Protein AF-A0A383BA67-F1 (afdb_monomer_lite)

Structure (mmCIF, N/CA/C/O backbone):
data_AF-A0A383BA67-F1
#
_entry.id   AF-A0A383BA67-F1
#
loop_
_atom_site.group_PDB
_atom_site.id
_atom_site.type_symbol
_atom_site.label_atom_id
_atom_site.label_alt_id
_atom_site.label_comp_id
_atom_site.label_asym_id
_atom_site.label_entity_id
_atom_site.label_seq_id
_atom_site.pdbx_PDB_ins_code
_atom_site.Cartn_x
_atom_site.Cartn_y
_atom_site.Cartn_z
_atom_site.occupancy
_atom_site.B_iso_or_equiv
_atom_site.auth_seq_id
_atom_site.auth_comp_id
_atom_site.auth_asym_id
_atom_site.auth_atom_id
_atom_site.pdbx_PDB_model_num
ATOM 1 N N . PHE A 1 1 ? -6.876 11.002 -23.485 1.00 56.00 1 PHE A N 1
ATOM 2 C CA . PHE A 1 1 ? -7.200 9.593 -23.228 1.00 56.00 1 PHE A CA 1
ATOM 3 C C . PHE A 1 1 ? -8.691 9.528 -22.912 1.00 56.00 1 PHE A C 1
ATOM 5 O O . PHE A 1 1 ? -9.154 10.398 -22.186 1.00 56.00 1 PHE A O 1
ATOM 12 N N . HIS A 1 2 ? -9.434 8.608 -23.526 1.00 61.81 2 HIS A N 1
ATOM 13 C CA . HIS A 1 2 ? -10.788 8.218 -23.142 1.00 61.81 2 HIS A CA 1
ATOM 14 C C . HIS A 1 2 ? -10.692 6.997 -22.215 1.00 61.81 2 HIS A C 1
ATOM 16 O O . HIS A 1 2 ? -10.386 5.884 -22.640 1.00 61.81 2 HIS A O 1
ATOM 22 N N . PHE A 1 3 ? -10.927 7.210 -20.923 1.00 63.72 3 PHE A N 1
ATOM 23 C CA . PHE A 1 3 ? -11.038 6.124 -19.948 1.00 63.72 3 PHE A CA 1
ATOM 24 C C . PHE A 1 3 ? -12.447 5.511 -20.025 1.00 63.72 3 PHE A C 1
ATOM 26 O O . PHE A 1 3 ? -13.398 6.274 -20.208 1.00 63.72 3 PHE A O 1
ATOM 33 N N . PRO A 1 4 ? -12.623 4.175 -19.896 1.00 53.16 4 PRO A N 1
ATOM 34 C CA . PRO A 1 4 ? -11.679 3.163 -19.392 1.00 53.16 4 PRO A CA 1
ATOM 35 C C . PRO A 1 4 ? -10.844 2.388 -20.438 1.00 53.16 4 PRO A C 1
ATOM 37 O O . PRO A 1 4 ? -9.916 1.689 -20.035 1.00 53.16 4 PRO A O 1
ATOM 40 N N . GLU A 1 5 ? -11.104 2.513 -21.746 1.00 59.47 5 GLU A N 1
ATOM 41 C CA . GLU A 1 5 ? -10.350 1.799 -22.807 1.00 59.47 5 GLU A CA 1
ATOM 42 C C . GLU A 1 5 ? -8.838 2.079 -22.762 1.00 59.47 5 GLU A C 1
ATOM 44 O O . GLU A 1 5 ? -8.010 1.241 -23.125 1.00 59.47 5 GLU A O 1
ATOM 49 N N . ASP A 1 6 ? -8.461 3.245 -22.242 1.00 79.19 6 ASP A N 1
ATOM 50 C CA . ASP A 1 6 ? -7.072 3.662 -22.153 1.00 79.19 6 ASP A CA 1
ATOM 51 C C . ASP A 1 6 ? -6.293 3.105 -20.949 1.00 79.19 6 ASP A C 1
ATOM 53 O O . ASP A 1 6 ? -5.070 3.222 -20.963 1.00 79.19 6 ASP A O 1
ATOM 57 N N . PHE A 1 7 ? -6.901 2.454 -19.944 1.00 86.88 7 PHE A N 1
ATOM 58 C CA . PHE A 1 7 ? -6.129 1.947 -18.788 1.00 86.88 7 PHE A CA 1
ATOM 59 C C . PHE A 1 7 ? -5.077 0.912 -19.193 1.00 86.88 7 PHE A C 1
ATOM 61 O O . PHE A 1 7 ? -3.923 1.026 -18.785 1.00 86.88 7 PHE A O 1
ATOM 68 N N . PHE A 1 8 ? -5.429 -0.034 -20.070 1.00 88.56 8 PHE A N 1
ATOM 69 C CA . PHE A 1 8 ? -4.474 -1.012 -20.597 1.00 88.56 8 PHE A CA 1
ATOM 70 C C . PHE A 1 8 ? -3.331 -0.326 -21.361 1.00 88.56 8 PHE A C 1
ATOM 72 O O . PHE A 1 8 ? -2.154 -0.601 -21.136 1.00 88.56 8 PHE A O 1
ATOM 79 N N . LYS A 1 9 ? -3.665 0.640 -22.222 1.00 91.12 9 LYS A N 1
ATOM 80 C CA . LYS A 1 9 ? -2.682 1.393 -23.011 1.00 91.12 9 LYS A CA 1
ATOM 81 C C . LYS A 1 9 ? -1.765 2.246 -22.135 1.00 91.12 9 LYS A C 1
ATOM 83 O O . LYS A 1 9 ? -0.568 2.348 -22.407 1.00 91.12 9 LYS A O 1
ATOM 88 N N . VAL A 1 10 ? -2.318 2.871 -21.099 1.00 94.00 10 VAL A N 1
ATOM 89 C CA . VAL A 1 10 ? -1.570 3.662 -20.120 1.00 94.00 10 VAL A CA 1
ATOM 90 C C . VAL A 1 10 ? -0.667 2.749 -19.299 1.00 94.00 10 VAL A C 1
ATOM 92 O O . VAL A 1 10 ? 0.504 3.081 -19.152 1.00 94.00 10 VAL A O 1
ATOM 95 N N . LYS A 1 11 ? -1.148 1.582 -18.852 1.00 95.62 11 LYS A N 1
ATOM 96 C CA . LYS A 1 11 ? -0.343 0.556 -18.173 1.00 95.62 11 LYS A CA 1
ATOM 97 C C . LYS A 1 11 ? 0.877 0.170 -19.004 1.00 95.62 11 LYS A C 1
ATOM 99 O O . LYS A 1 11 ? 2.001 0.292 -18.522 1.00 95.62 11 LYS A O 1
ATOM 104 N N . THR A 1 12 ? 0.673 -0.217 -20.265 1.00 95.12 12 THR A N 1
ATOM 105 C CA . THR A 1 12 ? 1.769 -0.586 -21.174 1.00 95.12 12 THR A CA 1
ATOM 106 C C . THR A 1 12 ? 2.768 0.558 -21.342 1.00 95.12 12 THR A C 1
ATOM 108 O O . THR A 1 12 ? 3.961 0.363 -21.127 1.00 95.12 12 THR A O 1
ATOM 111 N N . LYS A 1 13 ? 2.300 1.777 -21.640 1.00 96.44 13 LYS A N 1
ATOM 112 C CA . LYS A 1 13 ? 3.191 2.938 -21.808 1.00 96.44 13 LYS A CA 1
ATOM 113 C C . LYS A 1 13 ? 3.924 3.334 -20.531 1.00 96.44 13 LYS A C 1
ATOM 115 O O . LYS A 1 13 ? 5.068 3.775 -20.594 1.00 96.44 13 LYS A O 1
ATOM 120 N N . TYR A 1 14 ? 3.274 3.214 -19.378 1.00 98.12 14 TYR A N 1
ATOM 121 C CA . TYR A 1 14 ? 3.891 3.522 -18.097 1.00 98.12 14 TYR A CA 1
ATOM 122 C C . TYR A 1 14 ? 5.038 2.553 -17.812 1.00 98.12 14 TYR A C 1
ATOM 124 O O . TYR A 1 14 ? 6.141 3.003 -17.511 1.00 98.12 14 TYR A O 1
ATOM 132 N N . LEU A 1 15 ? 4.812 1.249 -18.009 1.00 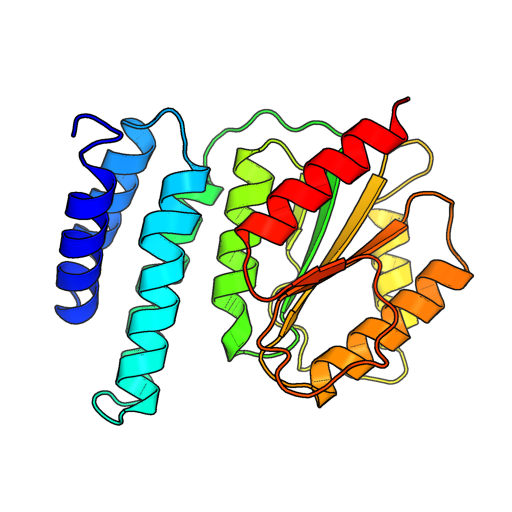97.44 15 LEU A N 1
ATOM 133 C CA . LEU A 1 15 ? 5.854 0.226 -17.906 1.00 97.44 15 LEU A CA 1
ATOM 134 C C . LEU A 1 15 ? 7.005 0.480 -18.887 1.00 97.44 15 LEU A C 1
ATOM 136 O O . LEU A 1 15 ? 8.166 0.424 -18.489 1.00 97.44 15 LEU A O 1
ATOM 140 N N . GLU A 1 16 ? 6.708 0.831 -20.142 1.00 97.62 16 GLU A N 1
ATOM 141 C CA . GLU A 1 16 ? 7.729 1.205 -21.131 1.00 97.62 16 GLU A CA 1
ATOM 142 C C . GLU A 1 16 ? 8.578 2.393 -20.660 1.00 97.62 16 GLU A C 1
ATOM 144 O O . GLU A 1 16 ? 9.805 2.356 -20.751 1.00 97.62 16 GLU A O 1
ATOM 149 N N . TYR A 1 17 ? 7.952 3.457 -20.147 1.00 98.31 17 TYR A N 1
ATOM 150 C CA . TYR A 1 17 ? 8.672 4.628 -19.643 1.00 98.31 17 TYR A CA 1
ATOM 151 C C . TYR A 1 17 ? 9.472 4.324 -18.381 1.00 98.31 17 TYR A C 1
ATOM 153 O O . TYR A 1 17 ? 10.595 4.818 -18.260 1.00 98.31 17 TYR A O 1
ATOM 161 N N . LEU A 1 18 ? 8.931 3.503 -17.482 1.00 97.62 18 LEU A N 1
ATOM 162 C CA . LEU A 1 18 ? 9.603 3.065 -16.268 1.00 97.62 18 LEU A CA 1
ATOM 163 C C . LEU A 1 18 ? 10.862 2.261 -16.613 1.00 97.62 18 LEU A C 1
ATOM 165 O O . LEU A 1 18 ? 11.962 2.653 -16.228 1.00 97.62 18 LEU A O 1
ATOM 169 N N . ILE A 1 19 ? 10.727 1.209 -17.426 1.00 95.06 19 ILE A N 1
ATOM 170 C CA . ILE A 1 19 ? 11.855 0.383 -17.876 1.00 95.06 19 ILE A CA 1
ATOM 171 C C . ILE A 1 19 ? 12.849 1.233 -18.673 1.00 95.06 19 ILE A C 1
ATOM 173 O O . ILE A 1 19 ? 14.052 1.102 -18.495 1.00 95.06 19 ILE A O 1
ATOM 177 N N . ALA A 1 20 ? 12.400 2.174 -19.501 1.00 96.88 20 ALA A N 1
ATOM 178 C CA . ALA A 1 20 ? 13.302 3.073 -20.221 1.00 96.88 20 ALA A CA 1
ATOM 179 C C . ALA A 1 20 ? 13.904 4.197 -19.351 1.00 96.88 20 ALA A C 1
ATOM 181 O O . ALA A 1 20 ? 14.611 5.050 -19.892 1.00 96.88 20 ALA A O 1
ATOM 182 N N . ARG A 1 21 ? 13.633 4.231 -18.034 1.00 96.56 21 ARG A N 1
ATOM 183 C CA . ARG A 1 21 ? 14.120 5.249 -17.079 1.00 96.56 21 ARG A CA 1
ATOM 184 C C . ARG A 1 21 ? 13.715 6.681 -17.471 1.00 96.56 21 ARG A C 1
ATOM 186 O O . ARG A 1 21 ? 14.386 7.658 -17.147 1.00 96.56 21 ARG A O 1
ATOM 193 N N . LYS A 1 22 ? 12.585 6.828 -18.171 1.00 97.56 22 LYS A N 1
ATOM 194 C CA . LYS A 1 22 ? 12.047 8.107 -18.666 1.00 97.56 22 LYS A CA 1
ATOM 195 C C . LYS A 1 22 ? 11.104 8.740 -17.644 1.00 97.56 22 LYS A C 1
ATOM 197 O O . LYS A 1 22 ? 9.916 8.920 -17.907 1.00 97.56 22 LYS A O 1
ATOM 202 N N . GLU A 1 23 ? 11.665 9.129 -16.504 1.00 97.19 23 GLU A N 1
ATOM 203 C CA . GLU A 1 23 ? 10.963 9.703 -15.346 1.00 97.19 23 GLU A CA 1
ATOM 204 C C . GLU A 1 23 ? 9.900 10.755 -15.721 1.00 97.19 23 GLU A C 1
ATOM 206 O O . GLU A 1 23 ? 8.717 10.600 -15.420 1.00 97.19 23 GLU A O 1
ATOM 211 N N . LYS A 1 24 ? 10.294 11.808 -16.450 1.00 97.69 24 LYS A N 1
ATOM 212 C CA . LYS A 1 24 ? 9.381 12.905 -16.819 1.00 97.69 24 LYS A CA 1
ATOM 213 C C . LYS A 1 24 ? 8.181 12.430 -17.644 1.00 97.69 24 LYS A C 1
ATOM 215 O O . LYS A 1 24 ? 7.088 12.971 -17.496 1.00 97.69 24 LYS A O 1
ATOM 220 N N . LEU A 1 25 ? 8.374 11.438 -18.518 1.00 97.75 25 LEU A N 1
ATOM 221 C CA . LEU A 1 25 ? 7.286 10.885 -19.328 1.00 97.75 25 LEU A CA 1
ATOM 222 C C . LEU A 1 25 ? 6.350 10.023 -18.481 1.00 97.75 25 LEU A C 1
ATOM 224 O O . LEU A 1 25 ? 5.137 10.141 -18.641 1.00 97.75 25 LEU A O 1
ATOM 228 N N . ALA A 1 26 ? 6.896 9.224 -17.559 1.00 98.12 26 ALA A N 1
ATOM 229 C CA . ALA A 1 26 ? 6.110 8.439 -16.611 1.00 98.12 26 ALA A CA 1
ATOM 230 C C . ALA A 1 26 ? 5.208 9.349 -15.754 1.00 98.12 26 ALA A C 1
ATOM 232 O O . ALA A 1 26 ? 3.996 9.145 -15.702 1.00 98.12 26 ALA A O 1
ATOM 233 N N . TYR A 1 27 ? 5.763 10.422 -15.183 1.00 98.00 27 TYR A N 1
ATOM 234 C CA . TYR A 1 27 ? 4.997 11.373 -14.368 1.00 98.00 27 TYR A CA 1
ATOM 235 C C . TYR A 1 27 ? 3.927 12.113 -15.158 1.00 98.00 27 TYR A C 1
ATOM 237 O O . TYR A 1 27 ? 2.794 12.234 -14.699 1.00 98.00 27 TYR A O 1
ATOM 245 N N . ASN A 1 28 ? 4.264 12.604 -16.353 1.00 96.88 28 ASN A N 1
ATOM 246 C CA . ASN A 1 28 ? 3.296 13.302 -17.193 1.00 96.88 28 ASN A CA 1
ATOM 247 C C . ASN A 1 28 ? 2.158 12.371 -17.621 1.00 96.88 28 ASN A C 1
ATOM 249 O O . ASN A 1 28 ? 1.008 12.801 -17.665 1.00 96.88 28 ASN A O 1
ATOM 253 N N . LEU A 1 29 ? 2.457 11.100 -17.901 1.00 96.44 29 LEU A N 1
ATOM 254 C CA . LEU A 1 29 ? 1.441 10.108 -18.231 1.00 96.44 29 LEU A CA 1
ATOM 255 C C . LEU A 1 29 ? 0.469 9.895 -17.063 1.00 96.44 29 LEU A C 1
ATOM 257 O O . LEU A 1 29 ? -0.741 9.961 -17.279 1.00 96.44 29 LEU A O 1
ATOM 261 N N . ILE A 1 30 ? 0.975 9.705 -15.841 1.00 97.00 30 ILE A N 1
ATOM 262 C CA . ILE A 1 30 ? 0.136 9.528 -14.646 1.00 97.00 30 ILE A CA 1
ATOM 263 C C . ILE A 1 30 ? -0.663 10.792 -14.336 1.00 97.00 30 ILE A C 1
ATOM 265 O O . ILE A 1 30 ? -1.873 10.706 -14.162 1.00 97.00 30 ILE A O 1
ATOM 269 N N . ARG A 1 31 ? -0.038 11.975 -14.370 1.00 95.38 31 ARG A N 1
ATOM 270 C CA . ARG A 1 31 ? -0.727 13.256 -14.149 1.00 95.38 31 ARG A CA 1
ATOM 271 C C . ARG A 1 31 ? -1.865 13.473 -15.146 1.00 95.38 31 ARG A C 1
ATOM 273 O O . ARG A 1 31 ? -2.978 13.801 -14.751 1.00 95.38 31 ARG A O 1
ATOM 280 N N . ASN A 1 32 ? -1.605 13.263 -16.435 1.00 93.38 32 ASN A N 1
ATOM 281 C CA . ASN A 1 32 ? -2.625 13.426 -17.471 1.00 93.38 32 ASN A CA 1
ATOM 282 C C . ASN A 1 32 ? -3.753 12.402 -17.316 1.00 93.38 32 ASN A C 1
ATOM 284 O O . ASN A 1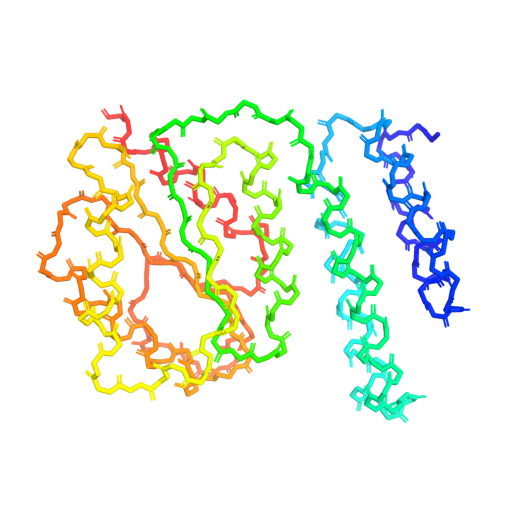 32 ? -4.914 12.742 -17.532 1.00 93.38 32 ASN A O 1
ATOM 288 N N . SER A 1 33 ? -3.417 11.167 -16.932 1.00 93.12 33 SER A N 1
ATOM 289 C CA . SER A 1 33 ? -4.403 10.118 -16.658 1.00 93.12 33 SER A CA 1
ATOM 290 C C . SER A 1 33 ? -5.280 10.490 -15.468 1.00 93.12 33 SER A C 1
ATOM 292 O O . SER A 1 33 ? -6.499 10.430 -15.574 1.00 93.12 33 SER A O 1
ATOM 294 N N . PHE A 1 34 ? -4.667 10.963 -14.380 1.00 92.62 34 PHE A N 1
ATOM 295 C CA . PHE A 1 34 ? -5.352 11.408 -13.172 1.00 92.62 34 PHE A CA 1
ATOM 296 C C . PHE A 1 34 ? -6.322 12.562 -13.447 1.00 92.62 34 PHE A C 1
ATOM 298 O O . PHE A 1 34 ? -7.474 12.497 -13.042 1.00 92.62 34 PHE A O 1
ATOM 305 N N . HIS A 1 35 ? -5.911 13.565 -14.229 1.00 90.31 35 HIS A N 1
ATOM 306 C CA . HIS A 1 35 ? -6.797 14.671 -14.615 1.00 90.31 35 HIS A CA 1
ATOM 307 C C . HIS A 1 35 ? -7.912 14.287 -15.595 1.00 90.31 35 HIS A C 1
ATOM 309 O O . HIS A 1 35 ? -8.846 15.060 -15.780 1.00 90.31 35 HIS A O 1
ATOM 315 N N . SER A 1 36 ? -7.807 13.133 -16.252 1.00 86.81 36 SER A N 1
ATOM 316 C CA . SER A 1 36 ? -8.754 12.706 -17.289 1.00 86.81 36 SER A CA 1
ATOM 317 C C . SER A 1 36 ? -9.670 11.563 -16.837 1.00 86.81 36 SER A C 1
ATOM 319 O O . SER A 1 36 ? -10.517 11.136 -17.618 1.00 86.81 36 SER A O 1
ATOM 321 N N . THR A 1 37 ? -9.492 11.030 -15.624 1.00 84.81 37 THR A N 1
ATOM 322 C CA . THR A 1 37 ? -10.285 9.910 -15.099 1.00 84.81 37 THR A CA 1
ATOM 323 C C . THR A 1 37 ? -11.232 10.367 -13.996 1.00 84.81 37 THR A C 1
ATOM 325 O O . THR A 1 37 ? -10.909 11.253 -13.213 1.00 84.81 37 THR A O 1
ATOM 328 N N . ALA A 1 38 ? -12.380 9.698 -13.891 1.00 84.50 38 ALA A N 1
ATOM 329 C CA . ALA A 1 38 ? -13.256 9.774 -12.722 1.00 84.50 38 ALA A CA 1
ATOM 330 C C . ALA A 1 38 ? -12.954 8.672 -11.685 1.00 84.50 38 ALA A C 1
ATOM 332 O O . ALA A 1 38 ? -13.600 8.614 -10.646 1.00 84.50 38 ALA A O 1
ATOM 333 N N . GLN A 1 39 ? -11.997 7.777 -11.968 1.00 89.56 39 GLN A N 1
ATOM 334 C CA . GLN A 1 39 ? -11.655 6.624 -11.126 1.00 89.56 39 GLN A CA 1
ATOM 335 C C . GLN A 1 39 ? -10.151 6.625 -10.788 1.00 89.56 39 GLN A C 1
ATOM 337 O O . GLN A 1 39 ? -9.392 5.865 -11.396 1.00 89.56 39 GLN A O 1
ATOM 342 N N . PRO A 1 40 ? -9.684 7.481 -9.858 1.00 92.25 40 PRO A N 1
ATOM 343 C CA . PRO A 1 40 ? -8.271 7.556 -9.477 1.00 92.25 40 PRO A CA 1
ATOM 344 C C . PRO A 1 40 ? -7.713 6.244 -8.920 1.00 92.25 40 PRO A C 1
ATOM 346 O O . PRO A 1 40 ? -6.589 5.876 -9.255 1.00 92.25 40 PRO A O 1
ATOM 349 N N . VAL A 1 41 ? -8.519 5.505 -8.149 1.00 94.56 41 VAL A N 1
ATOM 350 C CA . VAL A 1 41 ? -8.141 4.198 -7.584 1.00 94.56 41 VAL A CA 1
ATOM 351 C C . VAL A 1 41 ? -7.730 3.211 -8.677 1.00 94.56 41 VAL A C 1
ATOM 353 O O . VAL A 1 41 ? -6.730 2.519 -8.525 1.00 94.56 41 VAL A O 1
ATOM 356 N N . LYS A 1 42 ? -8.394 3.227 -9.842 1.00 93.94 42 LYS A N 1
ATOM 357 C CA . LYS A 1 42 ? -8.008 2.367 -10.972 1.00 93.94 42 LYS A CA 1
ATOM 358 C C . LYS A 1 42 ? -6.641 2.700 -11.555 1.00 93.94 42 LYS A C 1
ATOM 360 O O . LYS A 1 42 ? -5.996 1.820 -12.108 1.00 93.94 42 LYS A O 1
ATOM 365 N N . ILE A 1 43 ? -6.154 3.939 -11.434 1.00 95.38 43 ILE A N 1
ATOM 366 C CA . ILE A 1 43 ? -4.762 4.226 -11.811 1.00 95.38 43 ILE A CA 1
ATOM 367 C C . ILE A 1 43 ? -3.816 3.468 -10.880 1.00 95.38 43 ILE A C 1
ATOM 369 O O . ILE A 1 43 ? -2.817 2.912 -11.334 1.00 95.38 43 ILE A O 1
ATOM 373 N N . ILE A 1 44 ? -4.132 3.408 -9.588 1.00 96.94 44 ILE A N 1
ATOM 374 C CA . ILE A 1 44 ? -3.318 2.664 -8.637 1.00 96.94 44 ILE A CA 1
ATOM 375 C C . ILE A 1 44 ? -3.376 1.161 -8.929 1.00 96.94 44 ILE A C 1
ATOM 377 O O . ILE A 1 44 ? -2.331 0.557 -9.178 1.00 96.94 44 ILE A O 1
ATOM 381 N N . THR A 1 45 ? -4.568 0.565 -8.940 1.00 95.44 45 THR A N 1
ATOM 382 C CA . THR A 1 45 ? -4.727 -0.896 -9.018 1.00 95.44 45 THR A CA 1
ATOM 383 C C . THR A 1 45 ? -4.357 -1.469 -10.389 1.00 95.44 45 THR A C 1
ATOM 385 O O . THR A 1 45 ? -3.732 -2.522 -10.454 1.00 95.44 45 THR A O 1
ATOM 388 N N . GLU A 1 46 ? -4.637 -0.762 -11.489 1.00 95.31 46 GLU A N 1
ATOM 389 C CA . GLU A 1 46 ? -4.416 -1.290 -12.848 1.00 95.31 46 GLU A CA 1
ATOM 390 C C . GLU A 1 46 ? -3.058 -0.918 -13.453 1.00 95.31 46 GLU A C 1
ATOM 392 O O . GLU A 1 46 ? -2.586 -1.583 -14.381 1.00 95.31 46 GLU A O 1
ATOM 397 N N . ILE A 1 47 ? -2.425 0.161 -12.976 1.00 96.56 47 ILE A N 1
ATOM 398 C CA . ILE A 1 47 ? -1.181 0.685 -13.562 1.00 96.56 47 ILE A CA 1
ATOM 399 C C . ILE A 1 47 ? -0.034 0.628 -12.559 1.00 96.56 47 ILE A C 1
ATOM 401 O O . ILE A 1 47 ? 0.997 0.023 -12.853 1.00 96.56 47 ILE A O 1
ATOM 405 N N . ILE A 1 48 ? -0.195 1.248 -11.388 1.00 98.19 48 ILE A N 1
ATOM 406 C CA . ILE A 1 48 ? 0.895 1.381 -10.415 1.00 98.19 48 ILE A CA 1
ATOM 407 C C . ILE A 1 48 ? 1.234 0.041 -9.762 1.00 98.19 48 ILE A C 1
ATOM 409 O O . ILE A 1 48 ? 2.400 -0.344 -9.766 1.00 98.19 48 ILE A O 1
ATOM 413 N N . VAL A 1 49 ? 0.246 -0.690 -9.244 1.00 97.31 49 VAL A N 1
ATOM 414 C CA . VAL A 1 49 ? 0.463 -1.989 -8.584 1.00 97.31 49 VAL A CA 1
ATOM 415 C C . VAL A 1 49 ? 1.159 -2.989 -9.524 1.00 97.31 49 VAL A C 1
ATOM 417 O O . VAL A 1 49 ? 2.208 -3.520 -9.145 1.00 97.31 49 VAL A O 1
ATOM 420 N N . PRO A 1 50 ? 0.717 -3.164 -10.786 1.00 96.94 50 PRO A N 1
ATOM 421 C CA . PRO A 1 50 ? 1.444 -3.987 -11.751 1.00 96.94 50 PRO A CA 1
ATOM 422 C C . PRO A 1 50 ? 2.856 -3.487 -12.071 1.00 96.94 50 PRO A C 1
ATOM 424 O O . PRO A 1 50 ? 3.729 -4.289 -12.406 1.00 96.94 50 PRO A O 1
ATOM 427 N N . ALA A 1 51 ? 3.111 -2.179 -11.989 1.00 98.19 51 ALA A N 1
ATOM 428 C CA . ALA A 1 51 ? 4.446 -1.625 -12.189 1.00 98.19 51 ALA A CA 1
ATOM 429 C C . ALA A 1 51 ? 5.394 -1.922 -11.022 1.00 98.19 51 ALA A C 1
ATOM 431 O O . ALA A 1 51 ? 6.557 -2.232 -11.279 1.00 98.19 51 ALA A O 1
ATOM 432 N N . ILE A 1 52 ? 4.901 -1.908 -9.777 1.00 97.94 52 ILE A N 1
ATOM 433 C CA . ILE A 1 52 ? 5.652 -2.375 -8.599 1.00 97.94 52 ILE A CA 1
ATOM 434 C C . ILE A 1 52 ? 6.047 -3.839 -8.802 1.00 97.94 52 ILE A C 1
ATOM 436 O O . ILE A 1 52 ? 7.232 -4.170 -8.784 1.00 97.94 52 ILE A O 1
ATOM 440 N N . GLN A 1 53 ? 5.062 -4.693 -9.100 1.00 96.44 53 GLN A N 1
ATOM 441 C CA . GLN A 1 53 ? 5.279 -6.120 -9.351 1.00 96.44 53 GLN A CA 1
ATOM 442 C C . GLN A 1 53 ? 6.274 -6.354 -10.495 1.00 96.44 53 GLN A C 1
ATOM 444 O O . GLN A 1 53 ? 7.162 -7.193 -10.380 1.00 96.44 53 GLN A O 1
ATOM 449 N N . SER A 1 54 ? 6.175 -5.584 -11.583 1.00 97.56 54 SER A N 1
ATOM 450 C CA . SER A 1 54 ? 7.097 -5.692 -12.720 1.00 97.56 54 SER A CA 1
ATOM 451 C C . SER A 1 54 ? 8.524 -5.283 -12.352 1.00 97.56 54 SER A C 1
ATOM 453 O O . SER A 1 54 ? 9.465 -5.955 -12.765 1.00 97.56 54 SER A O 1
ATOM 455 N N . ALA A 1 55 ? 8.699 -4.203 -11.580 1.00 98.00 55 ALA A N 1
ATOM 456 C CA . ALA A 1 55 ? 10.012 -3.736 -11.132 1.00 98.00 55 ALA A CA 1
ATOM 457 C C . ALA A 1 55 ? 10.683 -4.743 -10.185 1.00 98.00 55 ALA A C 1
ATOM 459 O O . ALA A 1 55 ? 11.864 -5.048 -10.353 1.00 98.00 55 ALA A O 1
ATOM 460 N N . HIS A 1 56 ? 9.923 -5.301 -9.237 1.00 96.50 56 HIS A N 1
ATOM 461 C CA . HIS A 1 56 ? 10.399 -6.378 -8.365 1.00 96.50 56 HIS A CA 1
ATOM 462 C C . HIS A 1 56 ? 10.711 -7.647 -9.154 1.00 96.50 56 HIS A C 1
ATOM 464 O O . HIS A 1 56 ? 11.790 -8.197 -8.984 1.00 96.50 56 HIS A O 1
ATOM 470 N N . GLY A 1 57 ? 9.847 -8.047 -10.089 1.00 97.12 57 GLY A N 1
ATOM 471 C CA . GLY A 1 57 ? 10.056 -9.238 -10.914 1.00 97.12 57 GLY A CA 1
ATOM 472 C C . GLY A 1 57 ? 11.339 -9.182 -11.746 1.00 97.12 57 GLY A C 1
ATOM 473 O O . GLY A 1 57 ? 12.118 -10.128 -11.734 1.00 97.12 57 GLY A O 1
ATOM 474 N N . ILE A 1 58 ? 11.633 -8.061 -12.420 1.00 97.38 58 ILE A N 1
ATOM 475 C CA . ILE A 1 58 ? 12.888 -7.944 -13.190 1.00 97.38 58 ILE A CA 1
ATOM 476 C C . ILE A 1 58 ? 14.138 -7.873 -12.299 1.00 97.38 58 ILE A C 1
ATOM 478 O O . ILE A 1 58 ? 15.228 -8.211 -12.760 1.00 97.38 58 ILE A O 1
ATOM 482 N N . PHE A 1 59 ? 14.000 -7.431 -11.048 1.00 97.50 59 PHE A N 1
ATOM 483 C CA . PHE A 1 59 ? 15.079 -7.478 -10.064 1.00 97.50 59 PHE A CA 1
ATOM 484 C C . PHE A 1 59 ? 15.301 -8.902 -9.545 1.00 97.50 59 PHE A C 1
ATOM 486 O O . PHE A 1 59 ? 16.440 -9.364 -9.536 1.00 97.50 59 PHE A O 1
ATOM 493 N N . ASP A 1 60 ? 14.227 -9.608 -9.185 1.00 96.56 60 ASP A N 1
ATOM 494 C CA . ASP A 1 60 ? 14.273 -11.001 -8.729 1.00 96.56 60 ASP A CA 1
ATOM 495 C C . ASP A 1 60 ? 14.819 -11.932 -9.837 1.00 96.56 60 ASP A C 1
ATOM 497 O O . ASP A 1 60 ? 15.595 -12.843 -9.554 1.00 96.56 60 ASP A O 1
ATOM 501 N N . ASP A 1 61 ? 14.523 -11.638 -11.111 1.00 97.69 61 ASP A N 1
ATOM 502 C CA . ASP A 1 61 ? 15.108 -12.297 -12.293 1.00 97.69 61 ASP A CA 1
ATOM 503 C C . ASP A 1 61 ? 16.606 -11.976 -12.515 1.00 97.69 61 ASP A C 1
ATOM 505 O O . ASP A 1 61 ? 17.226 -12.500 -13.444 1.00 97.69 61 ASP A O 1
ATOM 509 N N . GLY A 1 62 ? 17.192 -11.060 -11.737 1.00 97.56 62 GLY A N 1
ATOM 510 C CA . GLY A 1 62 ? 18.584 -10.621 -11.874 1.00 97.56 62 GLY A CA 1
ATOM 511 C C . GLY A 1 62 ? 18.868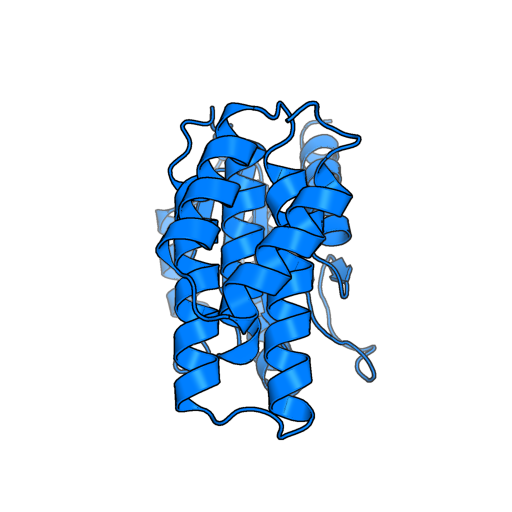 -9.726 -13.088 1.00 97.56 62 GLY A C 1
ATOM 512 O O . GLY A 1 62 ? 20.031 -9.530 -13.443 1.00 97.56 62 GLY A O 1
ATOM 513 N N . LYS A 1 63 ? 17.837 -9.172 -13.746 1.00 97.69 63 LYS A N 1
ATOM 514 C CA . LYS A 1 63 ? 17.990 -8.327 -14.952 1.00 97.69 63 LYS A CA 1
ATOM 515 C C . LYS A 1 63 ? 18.442 -6.901 -14.640 1.00 97.69 63 LYS A C 1
ATOM 517 O O . LYS A 1 63 ? 18.936 -6.221 -15.536 1.00 97.69 63 LYS A O 1
ATOM 522 N N . ILE A 1 64 ? 18.239 -6.440 -13.407 1.00 97.88 64 ILE A N 1
ATOM 523 C CA . ILE A 1 64 ? 18.666 -5.119 -12.929 1.00 97.88 64 ILE A CA 1
ATOM 524 C C . ILE A 1 64 ? 19.333 -5.226 -11.556 1.00 97.88 64 ILE A C 1
ATOM 526 O O . ILE A 1 64 ? 19.033 -6.129 -10.776 1.00 97.88 64 ILE A O 1
ATOM 530 N N . GLY A 1 65 ? 20.222 -4.282 -11.243 1.00 97.88 65 GLY A N 1
ATOM 531 C CA . GLY A 1 65 ? 20.853 -4.186 -9.923 1.00 97.88 65 GLY A CA 1
ATOM 532 C C . GLY A 1 65 ? 20.023 -3.403 -8.895 1.00 97.88 65 GLY A C 1
ATOM 533 O O . GLY A 1 65 ? 19.061 -2.713 -9.233 1.00 97.88 65 GLY A O 1
ATOM 534 N N . LYS A 1 66 ? 20.444 -3.424 -7.620 1.00 97.69 66 LYS A N 1
ATOM 535 C CA . LYS A 1 66 ? 19.748 -2.718 -6.522 1.00 97.69 66 LYS A CA 1
ATOM 536 C C . LYS A 1 66 ? 19.654 -1.201 -6.736 1.00 97.69 66 LYS A C 1
ATOM 538 O O . LYS A 1 66 ? 18.618 -0.614 -6.446 1.00 97.69 66 LYS A O 1
ATOM 543 N N . SER A 1 67 ? 20.693 -0.560 -7.275 1.00 97.81 67 SER A N 1
ATOM 544 C CA . SER A 1 67 ? 20.662 0.882 -7.573 1.00 97.81 67 SER A CA 1
ATOM 545 C C . SER A 1 67 ? 19.617 1.235 -8.631 1.00 97.81 67 SER A C 1
ATOM 547 O O . SER A 1 67 ? 18.957 2.266 -8.530 1.00 97.81 67 SER A O 1
ATOM 549 N N . GLU A 1 68 ? 19.448 0.372 -9.634 1.00 97.88 68 GLU A N 1
ATOM 550 C CA . GLU A 1 68 ? 18.430 0.552 -10.667 1.00 97.88 68 GLU A CA 1
ATOM 551 C C . GLU A 1 68 ? 17.038 0.311 -10.099 1.00 97.88 68 GLU A C 1
ATOM 553 O O . GLU A 1 68 ? 16.159 1.135 -10.333 1.00 97.88 68 GLU A O 1
ATOM 558 N N . LEU A 1 69 ? 16.859 -0.745 -9.295 1.00 98.19 69 LEU A N 1
ATOM 559 C CA . LEU A 1 69 ? 15.602 -0.992 -8.593 1.00 98.19 69 LEU A CA 1
ATOM 560 C C . LEU A 1 69 ? 15.196 0.231 -7.761 1.00 98.19 69 LEU A C 1
ATOM 562 O O . LEU A 1 69 ? 14.108 0.754 -7.965 1.00 98.19 69 LEU A O 1
ATOM 566 N N . ASN A 1 70 ? 16.092 0.747 -6.913 1.00 97.75 70 ASN A N 1
ATOM 567 C CA . ASN A 1 70 ? 15.812 1.919 -6.079 1.00 97.75 70 ASN A CA 1
ATOM 568 C C . ASN A 1 70 ? 15.390 3.141 -6.919 1.00 97.75 70 ASN A C 1
ATOM 570 O O . ASN A 1 70 ? 14.533 3.922 -6.507 1.00 97.75 70 ASN A O 1
ATOM 574 N N . PHE A 1 71 ? 15.989 3.324 -8.101 1.00 98.31 71 PHE A N 1
ATOM 575 C CA . PHE A 1 71 ? 15.612 4.406 -9.008 1.00 98.31 71 PHE A CA 1
ATOM 576 C C . PHE A 1 71 ? 14.213 4.196 -9.608 1.00 98.31 71 PHE A C 1
ATOM 578 O O . PHE A 1 71 ? 13.419 5.137 -9.642 1.00 98.31 71 PHE A O 1
ATOM 585 N N . LEU A 1 72 ? 13.877 2.972 -10.032 1.00 98.62 72 LEU A N 1
ATOM 586 C CA . LEU A 1 72 ? 12.534 2.639 -10.522 1.00 98.62 72 LEU A CA 1
ATOM 587 C C . LEU A 1 72 ? 11.478 2.796 -9.422 1.00 98.62 72 LEU A C 1
ATOM 589 O O . LEU A 1 72 ? 10.442 3.418 -9.651 1.00 98.62 72 LEU A O 1
ATOM 593 N N . GLU A 1 73 ? 11.765 2.309 -8.216 1.00 98.44 73 GLU A N 1
ATOM 594 C CA . GLU A 1 73 ? 10.903 2.458 -7.042 1.00 98.44 73 GLU A CA 1
ATOM 595 C C . GLU A 1 73 ? 10.660 3.935 -6.719 1.00 98.44 73 GLU A C 1
ATOM 597 O O . GLU A 1 73 ? 9.532 4.327 -6.422 1.00 98.44 73 GLU A O 1
ATOM 602 N N . LYS A 1 74 ? 11.676 4.795 -6.879 1.00 98.50 74 LYS A N 1
ATOM 603 C CA . LYS A 1 74 ? 11.513 6.242 -6.698 1.00 98.50 74 LYS A CA 1
ATOM 604 C C . LYS A 1 74 ? 10.584 6.870 -7.740 1.00 98.50 74 LYS A C 1
ATOM 606 O O . LYS A 1 74 ? 9.768 7.720 -7.380 1.00 98.50 74 LYS A O 1
ATOM 611 N N . ILE A 1 75 ? 10.668 6.450 -9.005 1.00 98.69 75 ILE A N 1
ATOM 612 C CA . ILE A 1 75 ? 9.729 6.885 -10.052 1.00 98.69 75 ILE A CA 1
ATOM 613 C C . ILE A 1 75 ? 8.303 6.438 -9.699 1.00 98.69 75 ILE A C 1
ATOM 615 O O . ILE A 1 75 ? 7.357 7.221 -9.820 1.00 98.69 75 ILE A O 1
ATOM 619 N N . ILE A 1 76 ? 8.130 5.203 -9.230 1.00 98.81 76 ILE A N 1
ATOM 620 C CA . ILE A 1 76 ? 6.813 4.692 -8.838 1.00 98.81 76 ILE A CA 1
ATOM 621 C C . ILE A 1 76 ? 6.257 5.478 -7.644 1.00 98.81 76 ILE A C 1
ATOM 623 O O . ILE A 1 76 ? 5.153 6.009 -7.740 1.00 98.81 76 ILE A O 1
ATOM 627 N N . SER A 1 77 ? 7.034 5.645 -6.572 1.00 98.62 77 SER A N 1
ATOM 628 C CA . SER A 1 77 ? 6.640 6.419 -5.384 1.00 98.62 77 SER A CA 1
ATOM 629 C C . SER A 1 77 ? 6.227 7.847 -5.749 1.00 98.62 77 SER A C 1
ATOM 631 O O . SER A 1 77 ? 5.139 8.307 -5.407 1.00 98.62 77 SER A O 1
ATOM 633 N N . ASN A 1 78 ? 7.028 8.548 -6.557 1.00 98.56 78 ASN A N 1
ATOM 634 C CA . ASN A 1 78 ? 6.682 9.896 -7.008 1.00 98.56 78 ASN A CA 1
ATOM 635 C C . ASN A 1 78 ? 5.419 9.916 -7.893 1.00 98.56 78 ASN A C 1
ATOM 637 O O . ASN A 1 78 ? 4.669 10.890 -7.869 1.00 98.56 78 ASN A O 1
ATOM 641 N N . SER A 1 79 ? 5.156 8.846 -8.650 1.00 98.50 79 SER A N 1
ATOM 642 C CA . SER A 1 79 ? 3.913 8.697 -9.417 1.00 98.50 79 SER A CA 1
ATOM 643 C C . SER A 1 79 ? 2.696 8.511 -8.507 1.00 98.50 79 SER A C 1
ATOM 645 O O . SER A 1 79 ? 1.654 9.107 -8.769 1.00 98.50 79 SER A O 1
ATOM 647 N N . ILE A 1 80 ? 2.835 7.752 -7.414 1.00 98.44 80 ILE A N 1
ATOM 648 C CA . ILE A 1 80 ? 1.805 7.617 -6.372 1.00 98.44 80 ILE A CA 1
ATOM 649 C C . ILE A 1 80 ? 1.520 8.980 -5.735 1.00 98.44 80 ILE A C 1
ATOM 651 O O . ILE A 1 80 ? 0.360 9.363 -5.598 1.00 98.44 80 ILE A O 1
ATOM 655 N N . GLN A 1 81 ? 2.562 9.757 -5.418 1.00 97.44 81 GLN A N 1
ATOM 656 C CA . GLN A 1 81 ? 2.399 11.083 -4.811 1.00 97.44 81 GLN A CA 1
ATOM 657 C C . GLN A 1 81 ? 1.609 12.061 -5.691 1.00 97.44 81 GLN A C 1
ATOM 659 O O . GLN A 1 81 ? 0.872 12.888 -5.163 1.00 97.44 81 GLN A O 1
ATOM 664 N N . ILE A 1 82 ? 1.694 11.953 -7.022 1.00 96.62 82 ILE A N 1
ATOM 665 C CA . ILE A 1 82 ? 0.870 12.767 -7.936 1.00 96.62 82 ILE A CA 1
ATOM 666 C C . ILE A 1 82 ? -0.628 12.534 -7.693 1.00 96.62 82 ILE A C 1
ATOM 668 O O . ILE A 1 82 ? -1.402 13.484 -7.769 1.00 96.62 82 ILE A O 1
ATOM 672 N N . ILE A 1 83 ? -1.026 11.294 -7.402 1.00 95.62 83 ILE A N 1
ATOM 673 C CA . ILE A 1 83 ? -2.418 10.924 -7.114 1.00 95.62 83 ILE A CA 1
ATOM 674 C C . ILE A 1 83 ? -2.764 11.299 -5.671 1.00 95.62 83 ILE A C 1
ATOM 676 O O . ILE A 1 83 ? -3.805 11.897 -5.423 1.00 95.62 83 ILE A O 1
ATOM 680 N N . ASN A 1 84 ? -1.866 11.004 -4.727 1.00 93.62 84 ASN A N 1
ATOM 681 C CA . ASN A 1 84 ? -2.080 11.232 -3.299 1.00 93.62 84 ASN A CA 1
ATOM 682 C C . ASN A 1 84 ? -2.245 12.718 -2.932 1.00 93.62 84 ASN A C 1
ATOM 684 O O . ASN A 1 84 ? -2.945 13.037 -1.981 1.00 93.62 84 ASN A O 1
ATOM 688 N N . LEU A 1 85 ? -1.624 13.628 -3.688 1.00 92.56 85 LEU A N 1
ATOM 689 C CA . LEU A 1 85 ? -1.786 15.080 -3.532 1.00 92.56 85 LEU A CA 1
ATOM 690 C C . LEU A 1 85 ? -3.063 15.627 -4.199 1.00 92.56 85 LEU A C 1
ATOM 692 O O . LEU A 1 85 ? -3.266 16.843 -4.239 1.00 92.56 85 LEU A O 1
ATOM 696 N N . GLY A 1 86 ? -3.910 14.752 -4.748 1.00 89.62 86 GLY A N 1
ATOM 697 C CA . GLY A 1 86 ? -5.247 15.104 -5.204 1.00 89.62 86 GLY A CA 1
ATOM 698 C C . GLY A 1 86 ? -6.113 15.636 -4.062 1.00 89.62 86 GLY A C 1
ATOM 699 O O . GLY A 1 86 ? -5.962 15.239 -2.909 1.00 89.62 86 GLY A O 1
ATOM 700 N N . ASN A 1 87 ? -7.023 16.556 -4.384 1.00 88.94 87 ASN A N 1
ATOM 701 C CA . ASN A 1 87 ? -7.963 17.096 -3.409 1.00 88.94 87 ASN A CA 1
ATOM 702 C C . ASN A 1 87 ? -9.214 16.210 -3.366 1.00 88.94 87 ASN A C 1
ATOM 704 O O . ASN A 1 87 ? -10.044 16.286 -4.274 1.00 88.94 87 ASN A O 1
ATOM 708 N N . PHE A 1 88 ? -9.328 15.382 -2.330 1.00 93.06 88 PHE A N 1
ATOM 709 C CA . PHE A 1 88 ? -10.468 14.498 -2.098 1.00 93.06 88 PHE A CA 1
ATOM 710 C C . PHE A 1 88 ? -11.222 14.928 -0.841 1.00 93.06 88 PHE A C 1
ATOM 712 O O . PHE A 1 88 ? -10.627 15.393 0.131 1.00 93.06 88 PHE A O 1
ATOM 719 N N . GLU A 1 89 ? -12.545 14.792 -0.862 1.00 94.44 89 GLU A N 1
ATOM 720 C CA . GLU A 1 89 ? -13.356 15.012 0.332 1.00 94.44 89 GLU A CA 1
ATOM 721 C C . GLU A 1 89 ? -13.176 13.832 1.291 1.00 94.44 89 GLU A C 1
ATOM 723 O O . GLU A 1 89 ? -13.313 12.678 0.891 1.00 94.44 89 GLU A O 1
ATOM 728 N N . VAL A 1 90 ? -12.856 14.122 2.553 1.00 94.75 90 VAL A N 1
ATOM 729 C CA . VAL A 1 90 ? -12.570 13.104 3.569 1.00 94.75 90 VAL A CA 1
ATOM 730 C C . VAL A 1 90 ? -13.756 12.944 4.518 1.00 94.75 90 VAL A C 1
ATOM 732 O O . VAL A 1 90 ? -14.190 13.908 5.153 1.00 94.75 90 VAL A O 1
ATOM 735 N N . ASP A 1 91 ? -14.231 11.710 4.685 1.00 95.12 91 ASP A N 1
ATOM 736 C CA . ASP A 1 91 ? -15.177 11.339 5.737 1.00 95.12 91 ASP A CA 1
ATOM 737 C C . ASP A 1 91 ? -14.423 11.073 7.048 1.00 95.12 91 ASP A C 1
ATOM 739 O O . ASP A 1 91 ? -13.697 10.090 7.198 1.00 95.12 91 ASP A O 1
ATOM 743 N N . MET A 1 92 ? -14.643 11.924 8.052 1.00 91.62 92 MET A N 1
ATOM 744 C CA . MET A 1 92 ? -13.979 11.833 9.360 1.00 91.62 92 MET A CA 1
ATOM 745 C C . MET A 1 92 ? -14.320 10.557 10.160 1.00 91.62 92 MET A C 1
ATOM 747 O O . MET A 1 92 ? -13.715 10.302 11.207 1.00 91.62 92 MET A O 1
ATOM 751 N N . LYS A 1 93 ? -15.297 9.754 9.718 1.00 95.38 93 LYS A N 1
ATOM 752 C CA . LYS A 1 93 ? -15.637 8.456 10.325 1.00 95.38 93 LYS A CA 1
ATOM 753 C C . LYS A 1 93 ? -14.894 7.275 9.692 1.00 95.38 93 LYS A C 1
ATOM 755 O O . LYS A 1 93 ? -14.944 6.175 10.248 1.00 95.38 93 LYS A O 1
ATOM 760 N N . LYS A 1 94 ? -14.215 7.495 8.567 1.00 96.38 94 LYS A N 1
ATOM 761 C CA . LYS A 1 94 ? -13.410 6.509 7.848 1.00 96.38 94 LYS A CA 1
ATOM 762 C C . LYS A 1 94 ? -11.934 6.761 8.136 1.00 96.38 94 LYS A C 1
ATOM 764 O O . LYS A 1 94 ? -11.338 7.653 7.543 1.00 96.38 94 LYS A O 1
ATOM 769 N N . ASN A 1 95 ? -11.335 6.003 9.052 1.00 97.62 95 ASN A N 1
ATOM 770 C CA . ASN A 1 95 ? -9.932 6.195 9.427 1.00 97.62 95 ASN A CA 1
ATOM 771 C C . ASN A 1 95 ? -9.123 4.938 9.158 1.00 97.62 95 ASN A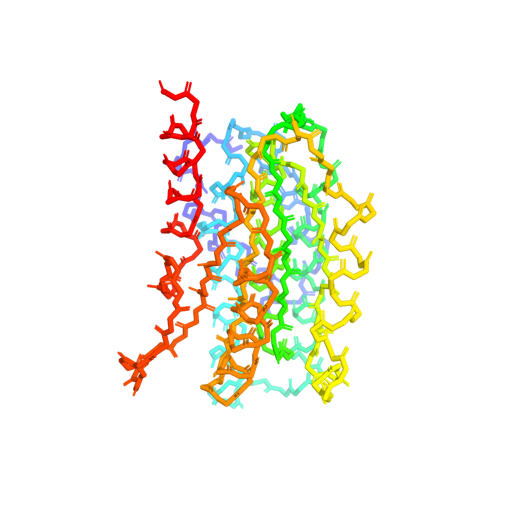 C 1
ATOM 773 O O . ASN A 1 95 ? -9.573 3.826 9.448 1.00 97.62 95 ASN A O 1
ATOM 777 N N . VAL A 1 96 ? -7.910 5.132 8.650 1.00 98.31 96 VAL A N 1
ATOM 778 C CA . VAL A 1 96 ? -7.014 4.026 8.356 1.00 98.31 96 VAL A CA 1
ATOM 779 C C . VAL A 1 96 ? -5.557 4.365 8.669 1.00 98.31 96 VAL A C 1
ATOM 781 O O . VAL A 1 96 ? -5.074 5.449 8.345 1.00 98.31 96 VAL A O 1
ATOM 784 N N . ILE A 1 97 ? -4.850 3.435 9.309 1.00 98.25 97 ILE A N 1
ATOM 785 C CA . ILE A 1 97 ? -3.397 3.474 9.507 1.00 98.25 97 ILE A CA 1
ATOM 786 C C . ILE A 1 97 ? -2.756 2.472 8.547 1.00 98.25 97 ILE A C 1
ATOM 788 O O . ILE A 1 97 ? -3.181 1.320 8.481 1.00 98.25 97 ILE A O 1
ATOM 792 N N . MET A 1 98 ? -1.723 2.910 7.831 1.00 97.94 98 MET A N 1
ATOM 793 C CA . MET A 1 98 ? -0.980 2.097 6.864 1.00 97.94 98 MET A CA 1
ATOM 794 C C . MET A 1 98 ? 0.427 1.829 7.391 1.00 97.94 98 MET A C 1
ATOM 796 O O . MET A 1 98 ? 1.140 2.774 7.746 1.00 97.94 98 MET A O 1
ATOM 800 N N . ILE A 1 99 ? 0.814 0.555 7.448 1.00 97.38 99 ILE A N 1
ATOM 801 C CA . ILE A 1 99 ? 2.130 0.101 7.907 1.00 97.38 99 ILE A CA 1
ATOM 802 C C . ILE A 1 99 ? 2.715 -0.838 6.861 1.00 97.38 99 ILE A C 1
ATOM 804 O O . ILE A 1 99 ? 2.058 -1.788 6.445 1.00 97.38 99 ILE A O 1
ATOM 808 N N . SER A 1 100 ? 3.974 -0.617 6.502 1.00 96.69 100 SER A N 1
ATOM 809 C CA . SER A 1 100 ? 4.792 -1.622 5.836 1.00 96.69 100 SER A CA 1
ATOM 810 C C . SER A 1 100 ? 5.666 -2.313 6.879 1.00 96.69 100 SER A C 1
ATOM 812 O O . SER A 1 100 ? 6.350 -1.643 7.653 1.00 96.69 100 SER A O 1
ATOM 814 N N . SER A 1 101 ? 5.632 -3.643 6.940 1.00 94.62 101 SER A N 1
ATOM 815 C CA . SER A 1 101 ? 6.436 -4.420 7.894 1.00 94.62 101 SER A CA 1
ATOM 816 C C . SER A 1 101 ? 7.847 -4.727 7.393 1.00 94.62 101 SER A C 1
ATOM 818 O O . SER A 1 101 ? 8.665 -5.259 8.141 1.00 94.62 101 SER A O 1
ATOM 820 N N . ASP A 1 102 ? 8.110 -4.444 6.121 1.00 93.12 102 ASP A N 1
ATOM 821 C CA . ASP A 1 102 ? 9.394 -4.609 5.454 1.00 93.12 102 ASP A CA 1
ATOM 822 C C . ASP A 1 102 ? 9.529 -3.634 4.285 1.00 93.12 102 ASP A C 1
ATOM 824 O O . ASP A 1 102 ? 8.546 -3.140 3.730 1.00 93.12 102 ASP A O 1
ATOM 828 N N . TYR A 1 103 ? 10.768 -3.410 3.858 1.00 92.69 103 TYR A N 1
ATOM 829 C CA . TYR A 1 103 ? 11.068 -2.494 2.766 1.00 92.69 103 TYR A CA 1
ATOM 830 C C . TYR A 1 103 ? 10.357 -2.851 1.450 1.00 92.69 103 TYR A C 1
ATOM 832 O O . TYR A 1 103 ? 9.868 -1.948 0.766 1.00 92.69 103 TYR A O 1
ATOM 840 N N . ARG A 1 104 ? 10.261 -4.146 1.088 1.00 93.00 104 ARG A N 1
ATOM 841 C CA . ARG A 1 104 ? 9.658 -4.588 -0.191 1.00 93.00 104 ARG A CA 1
ATOM 842 C C . ARG A 1 104 ? 8.178 -4.214 -0.279 1.00 93.00 104 ARG A C 1
ATOM 844 O O . ARG A 1 104 ? 7.664 -4.007 -1.375 1.00 93.00 104 ARG A O 1
ATOM 851 N N . SER A 1 105 ? 7.517 -4.084 0.862 1.00 95.44 105 SER A N 1
ATOM 852 C CA . SER A 1 105 ? 6.087 -3.801 0.955 1.00 95.44 105 SER A CA 1
ATOM 853 C C . SER A 1 105 ? 5.751 -2.301 0.948 1.00 95.44 105 SER A C 1
ATOM 855 O O . SER A 1 105 ? 4.584 -1.924 0.818 1.00 95.44 105 SER A O 1
ATOM 857 N N . THR A 1 106 ? 6.766 -1.427 0.993 1.00 96.94 106 THR A N 1
ATOM 858 C CA . THR A 1 106 ? 6.591 0.030 1.142 1.00 96.94 106 THR A CA 1
ATOM 859 C C . THR A 1 106 ? 5.751 0.635 0.023 1.00 96.94 106 THR A C 1
ATOM 861 O O . THR A 1 106 ? 4.795 1.357 0.292 1.00 96.94 106 THR A O 1
ATOM 864 N N . LEU A 1 107 ? 6.053 0.315 -1.241 1.00 98.06 107 LEU A N 1
ATOM 865 C CA . LEU A 1 107 ? 5.304 0.872 -2.371 1.00 98.06 107 LEU A CA 1
ATOM 866 C C . LEU A 1 107 ? 3.853 0.381 -2.420 1.00 98.06 107 LEU A C 1
ATOM 868 O O . LEU A 1 107 ? 2.984 1.133 -2.858 1.00 98.06 107 LEU A O 1
ATOM 872 N N . PHE A 1 108 ? 3.572 -0.842 -1.960 1.00 97.88 108 PHE A N 1
ATOM 873 C CA . PHE A 1 108 ? 2.198 -1.338 -1.849 1.00 97.88 108 PHE A CA 1
ATOM 874 C C . PHE A 1 108 ? 1.432 -0.581 -0.758 1.00 97.88 108 PHE A C 1
ATOM 876 O O . PHE A 1 108 ? 0.310 -0.141 -1.000 1.00 97.88 108 PHE A O 1
ATOM 883 N N . SER A 1 109 ? 2.070 -0.323 0.388 1.00 98.00 109 SER A N 1
ATOM 884 C CA . SER A 1 109 ? 1.509 0.526 1.447 1.00 98.00 109 SER A CA 1
ATOM 885 C C . SER A 1 109 ? 1.270 1.968 0.976 1.00 98.00 109 SER A C 1
ATOM 887 O O . SER A 1 109 ? 0.236 2.557 1.297 1.00 98.00 109 SER A O 1
ATOM 889 N N . GLU A 1 110 ? 2.189 2.560 0.204 1.00 98.44 110 GLU A N 1
ATOM 890 C CA . GLU A 1 110 ? 2.007 3.891 -0.400 1.00 98.44 110 GLU A CA 1
ATOM 891 C C . GLU A 1 110 ? 0.845 3.901 -1.407 1.00 98.44 110 GLU A C 1
ATOM 893 O O . GLU A 1 110 ? 0.010 4.808 -1.390 1.00 98.44 110 GLU A O 1
ATOM 898 N N . ALA A 1 111 ? 0.761 2.881 -2.264 1.00 98.38 111 ALA A N 1
ATOM 899 C CA . ALA A 1 111 ? -0.303 2.722 -3.252 1.00 98.38 111 ALA A CA 1
ATOM 900 C C . ALA A 1 111 ? -1.682 2.583 -2.585 1.00 98.38 111 ALA A C 1
ATOM 902 O O . ALA A 1 111 ? -2.631 3.283 -2.952 1.00 98.38 111 ALA A O 1
ATOM 903 N N . ALA A 1 112 ? -1.789 1.734 -1.562 1.00 98.19 112 ALA A N 1
ATOM 904 C CA . ALA A 1 112 ? -3.004 1.593 -0.771 1.00 98.19 112 ALA A CA 1
ATOM 905 C C . ALA A 1 112 ? -3.366 2.901 -0.060 1.00 98.19 112 ALA A C 1
ATOM 907 O O . ALA A 1 112 ? -4.518 3.320 -0.127 1.00 98.19 112 ALA A O 1
ATOM 908 N N . SER A 1 113 ? -2.386 3.602 0.526 1.00 98.12 113 SER A N 1
ATOM 909 C CA . SER A 1 113 ? -2.601 4.916 1.152 1.00 98.12 113 SER A CA 1
ATOM 910 C C . SER A 1 113 ? -3.236 5.912 0.179 1.00 98.12 113 SER A C 1
ATOM 912 O O . SER A 1 113 ? -4.234 6.546 0.512 1.00 98.12 113 SER A O 1
ATOM 914 N N . ALA A 1 114 ? -2.703 6.016 -1.043 1.00 98.06 114 ALA A N 1
ATOM 915 C CA . ALA A 1 114 ? -3.259 6.899 -2.067 1.00 98.06 114 ALA A CA 1
ATOM 916 C C . ALA A 1 114 ? -4.664 6.468 -2.522 1.00 98.06 114 ALA A C 1
ATOM 918 O O . ALA A 1 114 ? -5.493 7.322 -2.827 1.00 98.06 114 ALA A O 1
ATOM 919 N N . SER A 1 115 ? -4.943 5.162 -2.545 1.00 98.00 115 SER A N 1
ATOM 920 C CA . SER A 1 115 ? -6.260 4.624 -2.913 1.00 98.00 115 SER A CA 1
ATOM 921 C C . SER A 1 115 ? -7.312 4.929 -1.848 1.00 98.00 115 SER A C 1
ATOM 923 O O . SER A 1 115 ? -8.352 5.495 -2.163 1.00 98.00 115 SER A O 1
ATOM 925 N N . PHE A 1 116 ? -7.006 4.659 -0.575 1.00 98.19 116 PHE A N 1
ATOM 926 C CA . PHE A 1 116 ? -7.868 5.020 0.550 1.00 98.19 116 PHE A CA 1
ATOM 927 C C . PHE A 1 116 ? -8.147 6.525 0.594 1.00 98.19 116 PHE A C 1
ATOM 929 O O . PHE A 1 116 ? -9.291 6.933 0.783 1.00 98.19 116 PHE A O 1
ATOM 936 N N . HIS A 1 117 ? -7.122 7.355 0.383 1.00 97.38 117 HIS A N 1
ATOM 937 C CA . HIS A 1 117 ? -7.296 8.805 0.337 1.00 97.38 117 HIS A CA 1
ATOM 938 C C . HIS A 1 117 ? -8.207 9.234 -0.825 1.00 97.38 117 HIS A C 1
ATOM 940 O O . HIS A 1 117 ? -9.100 10.055 -0.623 1.00 97.38 117 HIS A O 1
ATOM 946 N N . ALA A 1 118 ? -8.042 8.637 -2.011 1.00 96.00 118 ALA A N 1
ATOM 947 C CA . ALA A 1 118 ? -8.912 8.890 -3.160 1.00 96.00 118 ALA A CA 1
ATOM 948 C C . ALA A 1 118 ? -10.376 8.474 -2.922 1.00 96.00 118 ALA A C 1
ATOM 950 O O . ALA A 1 118 ? -11.279 9.120 -3.451 1.00 96.00 118 ALA A O 1
ATOM 951 N N . ASP A 1 119 ? -10.609 7.455 -2.089 1.00 95.44 119 ASP A N 1
ATOM 952 C CA . ASP A 1 119 ? -11.940 7.004 -1.648 1.00 95.44 119 ASP A CA 1
ATOM 953 C C . ASP A 1 119 ? -12.473 7.763 -0.412 1.00 95.44 119 ASP A C 1
ATOM 955 O O . ASP A 1 119 ? -13.476 7.373 0.201 1.00 95.44 119 ASP A O 1
ATOM 959 N N . GLY A 1 120 ? -11.811 8.858 -0.029 1.00 96.25 120 GLY A N 1
ATOM 960 C CA . GLY A 1 120 ? -12.261 9.766 1.024 1.00 96.25 120 GLY A CA 1
ATOM 961 C C . GLY A 1 120 ? -12.005 9.273 2.447 1.00 96.25 120 GLY A C 1
ATOM 962 O O . GLY A 1 120 ? -12.695 9.691 3.378 1.00 96.25 120 GLY A O 1
ATOM 963 N N . TRP A 1 121 ? -11.034 8.382 2.650 1.00 97.62 121 TRP A N 1
ATOM 964 C CA . TRP A 1 121 ? -10.602 7.978 3.987 1.00 97.62 121 TRP A CA 1
ATOM 965 C C . TRP A 1 121 ? -9.573 8.949 4.565 1.00 97.62 121 TRP A C 1
ATOM 967 O O . TRP A 1 121 ? -8.697 9.461 3.867 1.00 97.62 121 TRP A O 1
ATOM 977 N N . GLN A 1 122 ? -9.619 9.133 5.883 1.00 96.94 122 GLN A N 1
ATOM 978 C CA . GLN A 1 122 ? -8.539 9.756 6.633 1.00 96.94 122 GLN A CA 1
ATOM 979 C C . GLN A 1 122 ? -7.390 8.754 6.785 1.00 96.94 122 GLN A C 1
ATOM 981 O O . GLN A 1 122 ? -7.473 7.802 7.565 1.00 96.94 122 GLN A O 1
ATOM 986 N N . VAL A 1 123 ? -6.305 8.984 6.046 1.00 97.50 123 VAL A N 1
ATOM 987 C CA . VAL A 1 123 ? -5.140 8.092 6.014 1.00 97.50 123 VAL A CA 1
ATOM 988 C C . VAL A 1 123 ? -4.030 8.592 6.938 1.00 97.50 123 VAL A C 1
ATOM 990 O O . VAL A 1 123 ? -3.648 9.762 6.905 1.00 97.50 123 VAL A O 1
ATOM 993 N N . TYR A 1 124 ? -3.474 7.679 7.730 1.00 97.56 124 TYR A N 1
ATOM 994 C CA . TYR A 1 124 ? -2.275 7.864 8.542 1.00 97.56 124 TYR A CA 1
ATOM 995 C C . TYR A 1 124 ? -1.202 6.872 8.078 1.00 97.56 124 TYR A C 1
ATOM 997 O O . TYR A 1 124 ? -1.140 5.735 8.544 1.00 97.56 124 TYR A O 1
ATOM 1005 N N . SER A 1 125 ? -0.365 7.289 7.130 1.00 96.19 125 SER A N 1
ATOM 1006 C CA . SER A 1 125 ? 0.722 6.448 6.619 1.00 96.19 125 SER A CA 1
ATOM 1007 C C . SER A 1 125 ? 1.946 6.531 7.526 1.00 96.19 125 SER A C 1
ATOM 1009 O O . SER A 1 125 ? 2.551 7.597 7.636 1.00 96.19 125 SER A O 1
ATOM 1011 N N . LEU A 1 126 ? 2.318 5.411 8.153 1.00 96.31 126 LEU A N 1
ATOM 1012 C CA . LEU A 1 126 ? 3.519 5.305 8.993 1.00 96.31 126 LEU A CA 1
ATOM 1013 C C . LEU A 1 126 ? 4.760 4.868 8.201 1.00 96.31 126 LEU A C 1
ATOM 1015 O O . LEU A 1 126 ? 5.876 5.087 8.658 1.00 96.31 126 LEU A O 1
ATOM 1019 N N . GLY A 1 127 ? 4.573 4.326 6.993 1.00 93.75 127 GLY A N 1
ATOM 1020 C CA . GLY A 1 127 ? 5.667 3.881 6.129 1.00 93.75 127 GLY A CA 1
ATOM 1021 C C . GLY A 1 127 ? 6.275 2.551 6.577 1.00 93.75 127 GLY A C 1
ATOM 1022 O O . GLY A 1 127 ? 5.580 1.707 7.147 1.00 93.75 127 GLY A O 1
ATOM 1023 N N . ASP A 1 128 ? 7.560 2.360 6.271 1.00 95.12 128 ASP A N 1
ATOM 1024 C CA . ASP A 1 128 ? 8.332 1.184 6.679 1.00 95.12 128 ASP A CA 1
ATOM 1025 C C . ASP A 1 128 ? 8.655 1.234 8.174 1.00 95.12 128 ASP A C 1
ATOM 1027 O O . ASP A 1 128 ? 9.417 2.083 8.638 1.00 95.12 128 ASP A O 1
ATOM 1031 N N . MET A 1 129 ? 8.057 0.306 8.917 1.00 94.75 129 MET A N 1
ATOM 1032 C CA . MET A 1 129 ? 8.228 0.158 10.358 1.00 94.75 129 MET A CA 1
ATOM 1033 C C . MET A 1 129 ? 9.069 -1.074 10.705 1.00 94.75 129 MET A C 1
ATOM 1035 O O . MET A 1 129 ? 9.144 -1.440 11.877 1.00 94.75 129 MET A O 1
ATOM 1039 N N . SER A 1 130 ? 9.732 -1.721 9.739 1.00 90.75 130 SER A N 1
ATOM 1040 C CA . SER A 1 130 ? 10.508 -2.944 9.993 1.00 90.75 130 SER A CA 1
ATOM 1041 C C . SER A 1 130 ? 11.634 -2.740 11.013 1.00 90.75 130 SER A C 1
ATOM 1043 O O . SER A 1 130 ? 12.001 -3.663 11.735 1.00 90.75 130 SER A O 1
ATOM 1045 N N . SER A 1 131 ? 12.178 -1.523 11.109 1.00 88.56 131 SER A N 1
ATOM 1046 C CA . SER A 1 131 ? 13.181 -1.147 12.115 1.00 88.56 131 SER A CA 1
ATOM 1047 C C . SER A 1 131 ? 12.603 -0.898 13.511 1.00 88.56 131 SER A C 1
ATOM 1049 O O . SER A 1 131 ? 13.359 -0.721 14.460 1.00 88.56 131 SER A O 1
ATOM 1051 N N . SER A 1 132 ? 11.278 -0.835 13.636 1.00 83.00 132 SER A N 1
ATOM 1052 C CA . SER A 1 132 ? 10.552 -0.559 14.879 1.00 83.00 132 SER A CA 1
ATOM 1053 C C . SER A 1 132 ? 10.049 -1.831 15.567 1.00 83.00 132 SER A C 1
ATOM 1055 O O . SER A 1 132 ? 9.266 -1.738 16.511 1.00 83.00 132 SER A O 1
ATOM 1057 N N . ILE A 1 133 ? 10.486 -3.008 15.105 1.00 81.88 133 ILE A N 1
ATOM 1058 C CA . ILE A 1 133 ? 10.235 -4.291 15.767 1.00 81.88 133 ILE A CA 1
ATOM 1059 C C . ILE A 1 133 ? 10.987 -4.299 17.104 1.00 81.88 133 ILE A C 1
ATOM 1061 O O . ILE A 1 133 ? 12.185 -4.565 17.169 1.00 81.88 133 ILE A O 1
ATOM 1065 N N . ASP A 1 134 ? 10.268 -3.969 18.172 1.00 83.25 134 ASP A N 1
ATOM 1066 C CA . ASP A 1 134 ? 10.749 -3.939 19.552 1.00 83.25 134 ASP A CA 1
ATOM 1067 C C . ASP A 1 134 ? 9.594 -4.283 20.509 1.00 83.25 134 ASP A C 1
ATOM 1069 O O . ASP A 1 134 ? 8.418 -4.086 20.197 1.00 83.25 134 ASP A O 1
ATOM 1073 N N . VAL A 1 135 ? 9.927 -4.752 21.711 1.00 75.94 135 VAL A N 1
ATOM 1074 C CA . VAL A 1 135 ? 9.015 -5.137 22.800 1.00 75.94 135 VAL A CA 1
ATOM 1075 C C . VAL A 1 135 ? 8.037 -4.015 23.175 1.00 75.94 135 VAL A C 1
ATOM 1077 O O . VAL A 1 135 ? 6.979 -4.291 23.730 1.00 75.94 135 VAL A O 1
ATOM 1080 N N . LEU A 1 136 ? 8.365 -2.754 22.878 1.00 88.00 136 LEU A N 1
ATOM 1081 C CA . LEU A 1 136 ? 7.539 -1.584 23.204 1.00 88.00 136 LEU A CA 1
ATOM 1082 C C . LEU A 1 136 ? 6.709 -1.043 22.032 1.00 88.00 136 LEU A C 1
ATOM 1084 O O . LEU A 1 136 ? 6.053 -0.008 22.188 1.00 88.00 136 LEU A O 1
ATOM 1088 N N . PHE A 1 137 ? 6.728 -1.705 20.872 1.00 91.38 137 PHE A N 1
ATOM 1089 C CA . PHE A 1 137 ? 5.998 -1.245 19.691 1.00 91.38 137 PHE A CA 1
ATOM 1090 C C . PHE A 1 137 ? 4.493 -1.086 19.961 1.00 91.38 137 PHE A C 1
ATOM 1092 O O . PHE A 1 137 ? 3.896 -0.085 19.564 1.00 91.38 137 PHE A O 1
ATOM 1099 N N . ASP A 1 138 ? 3.878 -2.026 20.686 1.00 91.62 138 ASP A N 1
ATOM 1100 C CA . ASP A 1 138 ? 2.445 -1.980 20.991 1.00 91.62 138 ASP A CA 1
ATOM 1101 C C . ASP A 1 138 ? 2.068 -0.738 21.823 1.00 91.62 138 ASP A C 1
ATOM 1103 O O . ASP A 1 138 ? 1.080 -0.059 21.533 1.00 91.62 138 ASP A O 1
ATOM 1107 N N . LEU A 1 139 ? 2.899 -0.381 22.805 1.00 92.62 139 LEU A N 1
ATOM 1108 C CA . LEU A 1 139 ? 2.745 0.810 23.634 1.00 92.62 139 LEU A CA 1
ATOM 1109 C C . LEU A 1 139 ? 2.899 2.098 22.816 1.00 92.62 139 LEU A C 1
ATOM 1111 O O . LEU A 1 139 ? 2.138 3.049 23.025 1.00 92.62 139 LEU A O 1
ATOM 1115 N N . ASP A 1 140 ? 3.888 2.160 21.924 1.00 94.06 140 ASP A N 1
ATOM 1116 C CA . ASP A 1 140 ? 4.120 3.338 21.084 1.00 94.06 140 ASP A CA 1
ATOM 1117 C C . ASP A 1 140 ? 2.975 3.550 20.084 1.00 94.06 140 ASP A C 1
ATOM 1119 O O . ASP A 1 140 ? 2.369 4.628 20.037 1.00 94.06 140 ASP A O 1
ATOM 1123 N N . LEU A 1 141 ? 2.565 2.484 19.389 1.00 94.12 141 LEU A N 1
ATOM 1124 C CA . LEU A 1 141 ? 1.429 2.521 18.474 1.00 94.12 141 LEU A CA 1
ATOM 1125 C C . LEU A 1 141 ? 0.126 2.867 19.207 1.00 94.12 141 LEU A C 1
ATOM 1127 O O . LEU A 1 141 ? -0.666 3.666 18.708 1.00 94.12 141 LEU A O 1
ATOM 1131 N N . GLN A 1 142 ? -0.091 2.353 20.421 1.00 93.25 142 GLN A N 1
ATOM 1132 C CA . GLN A 1 142 ? -1.251 2.719 21.237 1.00 93.25 142 GLN A CA 1
ATOM 1133 C C . GLN A 1 142 ? -1.253 4.217 21.597 1.00 93.25 142 GLN A C 1
ATOM 1135 O O . GLN A 1 142 ? -2.301 4.876 21.541 1.00 93.25 142 GLN A O 1
ATOM 1140 N N . LYS A 1 143 ? -0.094 4.796 21.938 1.00 93.25 143 LYS A N 1
ATOM 1141 C CA . LYS A 1 143 ? 0.035 6.244 22.189 1.00 93.25 143 LYS A CA 1
ATOM 1142 C C . LYS A 1 143 ? -0.260 7.062 20.936 1.00 93.25 143 LYS A C 1
ATOM 1144 O O . LYS A 1 143 ? -0.898 8.108 21.045 1.00 93.25 143 LYS A O 1
ATOM 1149 N N . PHE A 1 144 ? 0.179 6.613 19.764 1.00 94.94 144 PHE A N 1
ATOM 1150 C CA . PHE A 1 144 ? -0.171 7.261 18.503 1.00 94.94 144 PHE A CA 1
ATOM 1151 C C . PHE A 1 144 ? -1.678 7.170 18.230 1.00 94.94 144 PHE A C 1
ATOM 1153 O O . PHE A 1 144 ? -2.334 8.197 18.045 1.00 94.94 144 PHE A O 1
ATOM 1160 N N . LEU A 1 145 ? -2.245 5.964 18.320 1.00 93.38 145 LEU A N 1
ATOM 1161 C CA . LEU A 1 145 ? -3.658 5.686 18.072 1.00 93.38 145 LEU A CA 1
ATOM 1162 C C . LEU A 1 145 ? -4.573 6.582 18.916 1.00 93.38 145 LEU A C 1
ATOM 1164 O O . LEU A 1 145 ? -5.504 7.186 18.395 1.00 93.38 145 LEU A O 1
ATOM 1168 N N . THR A 1 146 ? -4.279 6.739 20.208 1.00 91.19 146 THR A N 1
ATOM 1169 C CA . THR A 1 146 ? -5.076 7.594 21.112 1.00 91.19 146 THR A CA 1
ATOM 1170 C C . THR A 1 146 ? -5.016 9.091 20.787 1.00 91.19 146 THR A C 1
ATOM 1172 O O . THR A 1 146 ? -5.927 9.832 21.170 1.00 91.19 146 THR A O 1
ATOM 1175 N N . LYS A 1 147 ? -3.980 9.558 20.075 1.00 93.19 147 LYS A N 1
ATOM 1176 C CA . LYS A 1 147 ? -3.872 10.952 19.615 1.00 93.19 147 LYS A CA 1
ATOM 1177 C C . LYS A 1 147 ? -4.702 11.200 18.361 1.00 93.19 147 LYS A C 1
ATOM 1179 O O . LYS A 1 147 ? -5.355 12.242 18.279 1.00 93.19 147 LYS A O 1
ATOM 1184 N N . VAL A 1 148 ? -4.669 10.260 17.415 1.00 92.94 148 VAL A N 1
ATOM 1185 C CA . VAL A 1 148 ? -5.283 10.423 16.088 1.00 92.94 148 VAL A CA 1
ATOM 1186 C C . VAL A 1 148 ? -6.721 9.915 16.014 1.00 92.94 148 VAL A C 1
ATOM 1188 O O . VAL A 1 148 ? -7.501 10.439 15.229 1.00 92.94 148 VAL A O 1
ATOM 1191 N N . TRP A 1 149 ? -7.107 8.961 16.867 1.00 92.56 149 TRP A N 1
ATOM 1192 C CA . TRP A 1 149 ? -8.430 8.340 16.849 1.00 92.56 149 TRP A CA 1
ATOM 1193 C C . TRP A 1 149 ? -9.112 8.400 18.220 1.00 92.56 149 TRP A C 1
ATOM 1195 O O . TRP A 1 149 ? -8.746 7.729 19.190 1.00 92.56 149 TRP A O 1
ATOM 1205 N N . LYS A 1 150 ? -10.138 9.250 18.309 1.00 85.06 150 LYS A N 1
ATOM 1206 C CA . LYS A 1 150 ? -10.902 9.538 19.530 1.00 85.06 150 LYS A CA 1
ATOM 1207 C C . LYS A 1 150 ? -12.289 8.899 19.487 1.00 85.06 150 LYS A C 1
ATOM 1209 O O . LYS A 1 150 ? -12.754 8.386 18.476 1.00 85.06 150 LYS A O 1
ATOM 1214 N N . SER A 1 151 ? -12.969 8.925 20.634 1.00 68.06 151 SER A N 1
ATOM 1215 C CA . SER A 1 151 ? -14.321 8.370 20.755 1.00 68.06 151 SER A CA 1
ATOM 1216 C C . SER A 1 151 ? -15.247 9.121 19.801 1.00 68.06 151 SER A C 1
ATOM 1218 O O . SER A 1 151 ? -15.202 10.350 19.790 1.00 68.06 151 SER A O 1
ATOM 1220 N N . ARG A 1 152 ? -16.088 8.394 19.051 1.00 72.44 152 ARG A N 1
ATOM 1221 C CA . ARG A 1 152 ? -17.015 8.902 18.014 1.00 72.44 152 ARG A CA 1
ATOM 1222 C C . ARG A 1 152 ? -16.399 9.232 16.645 1.00 72.44 152 ARG A C 1
ATOM 1224 O O . ARG A 1 152 ? -17.144 9.648 15.764 1.00 72.44 152 ARG A O 1
ATOM 1231 N N . MET A 1 153 ? -15.107 8.983 16.421 1.00 83.19 153 MET A N 1
ATOM 1232 C CA . MET A 1 153 ? -14.465 9.127 15.100 1.00 83.19 153 MET A CA 1
ATOM 1233 C C . MET A 1 153 ? -14.702 7.905 14.189 1.00 83.19 153 MET A C 1
ATOM 1235 O O . MET A 1 153 ? -13.798 7.464 13.498 1.00 83.19 153 MET A O 1
ATOM 1239 N N . GLY A 1 154 ? -15.895 7.305 14.222 1.00 91.94 154 GLY A N 1
ATOM 1240 C CA . GLY A 1 154 ? -16.220 6.133 13.399 1.00 91.94 154 GLY A CA 1
ATOM 1241 C C . GLY A 1 154 ? -15.311 4.925 13.645 1.00 91.94 154 GLY A C 1
ATOM 1242 O O . GLY A 1 154 ? -15.049 4.574 14.801 1.00 91.94 154 GLY A O 1
ATOM 1243 N N . ILE A 1 155 ? -14.871 4.278 12.565 1.00 95.19 155 ILE A N 1
ATOM 1244 C CA . ILE A 1 155 ? -14.002 3.098 12.626 1.00 95.19 155 ILE A CA 1
ATOM 1245 C C . ILE A 1 155 ? -12.534 3.481 12.450 1.00 95.19 155 ILE A C 1
ATOM 1247 O O . ILE A 1 155 ? -12.217 4.522 11.870 1.00 95.19 155 ILE A O 1
ATOM 1251 N N . MET A 1 156 ? -11.653 2.607 12.927 1.00 96.38 156 MET A N 1
ATOM 1252 C CA . MET A 1 156 ? -10.235 2.609 12.591 1.00 96.38 156 MET A CA 1
ATOM 1253 C C . MET A 1 156 ? -9.858 1.244 12.037 1.00 96.38 156 MET A C 1
ATOM 1255 O O . MET A 1 156 ? -10.104 0.227 12.686 1.00 96.38 156 MET A O 1
ATOM 1259 N N . ILE A 1 157 ? -9.216 1.232 10.877 1.00 97.62 157 ILE A N 1
ATOM 1260 C CA . ILE A 1 157 ? -8.599 0.037 10.306 1.00 97.62 157 ILE A CA 1
ATOM 1261 C C . ILE A 1 157 ? -7.082 0.225 10.352 1.00 97.62 157 ILE A C 1
ATOM 1263 O O . ILE A 1 157 ? -6.570 1.264 9.949 1.00 97.62 157 ILE A O 1
ATOM 1267 N N . ILE A 1 158 ? -6.345 -0.761 10.851 1.00 97.69 158 ILE A N 1
ATOM 1268 C CA . ILE A 1 158 ? -4.890 -0.817 10.687 1.00 97.69 158 ILE A CA 1
ATOM 1269 C C . ILE A 1 158 ? -4.600 -1.861 9.617 1.00 97.69 158 ILE A C 1
ATOM 1271 O O . ILE A 1 158 ? -5.025 -3.007 9.756 1.00 97.69 158 ILE A O 1
ATOM 1275 N N . VAL A 1 159 ? -3.903 -1.462 8.557 1.00 98.12 159 VAL A N 1
ATOM 1276 C CA . VAL A 1 159 ? -3.517 -2.350 7.458 1.00 98.12 159 VAL A CA 1
ATOM 1277 C C . VAL A 1 159 ? -2.010 -2.556 7.486 1.00 98.12 159 VAL A C 1
ATOM 1279 O O . VAL A 1 159 ? -1.250 -1.585 7.438 1.00 98.12 159 VAL A O 1
ATOM 1282 N N . ILE A 1 160 ? -1.588 -3.818 7.566 1.00 96.81 160 ILE A N 1
ATOM 1283 C CA . ILE A 1 160 ? -0.180 -4.212 7.464 1.00 96.81 160 ILE A CA 1
ATOM 1284 C C . ILE A 1 160 ? 0.080 -4.753 6.061 1.00 96.81 160 ILE A C 1
ATOM 1286 O O . ILE A 1 160 ? -0.552 -5.723 5.652 1.00 96.81 160 ILE A O 1
ATOM 1290 N N . PHE A 1 161 ? 1.055 -4.177 5.369 1.00 96.56 161 PHE A N 1
ATOM 1291 C CA . PHE A 1 161 ? 1.639 -4.730 4.155 1.00 96.56 161 PHE A CA 1
ATOM 1292 C C . PHE A 1 161 ? 2.925 -5.474 4.489 1.00 96.56 161 PHE A C 1
ATOM 1294 O O . PHE A 1 161 ? 3.791 -4.919 5.168 1.00 96.56 161 PHE A O 1
ATOM 1301 N N . SER A 1 162 ? 3.053 -6.707 4.007 1.00 93.38 162 SER A N 1
ATOM 1302 C CA . SER A 1 162 ? 4.216 -7.544 4.288 1.00 93.38 162 SER A CA 1
ATOM 1303 C C . SER A 1 162 ? 4.562 -8.479 3.135 1.00 93.38 162 SER A C 1
ATOM 1305 O O . SER A 1 162 ? 3.694 -8.976 2.423 1.00 93.38 162 SER A O 1
ATOM 1307 N N . SER A 1 163 ? 5.851 -8.770 3.002 1.00 90.88 163 SER A N 1
ATOM 1308 C CA . SER A 1 163 ? 6.406 -9.796 2.125 1.00 90.88 163 SER A CA 1
ATOM 1309 C C . SER A 1 163 ? 7.043 -10.947 2.907 1.00 90.88 163 SER A C 1
ATOM 1311 O O . SER A 1 163 ? 7.561 -11.883 2.295 1.00 90.88 163 SER A O 1
ATOM 1313 N N . THR A 1 164 ? 7.030 -10.894 4.248 1.00 87.56 164 THR A N 1
ATOM 1314 C CA . THR A 1 164 ? 7.621 -11.933 5.100 1.00 87.56 164 THR A CA 1
ATOM 1315 C C . THR A 1 164 ? 6.718 -12.322 6.267 1.00 87.56 164 THR A C 1
ATOM 1317 O O . THR A 1 164 ? 6.256 -11.494 7.051 1.00 87.56 164 THR A O 1
ATOM 1320 N N . ASP A 1 165 ? 6.564 -13.629 6.447 1.00 86.38 165 ASP A N 1
ATOM 1321 C CA . ASP A 1 165 ? 5.779 -14.236 7.521 1.00 86.38 165 ASP A CA 1
ATOM 1322 C C . ASP A 1 165 ? 6.177 -13.759 8.928 1.00 86.38 165 ASP A C 1
ATOM 1324 O O . ASP A 1 165 ? 5.326 -13.555 9.793 1.00 86.38 165 ASP A O 1
ATOM 1328 N N . GLU A 1 166 ? 7.477 -13.603 9.175 1.00 86.50 166 GLU A N 1
ATOM 1329 C CA . GLU A 1 166 ? 8.034 -13.276 10.492 1.00 86.50 166 GLU A CA 1
ATOM 1330 C C . GLU A 1 166 ? 7.666 -11.857 10.929 1.00 86.50 166 GLU A C 1
ATOM 1332 O O . GLU A 1 166 ? 7.142 -11.659 12.028 1.00 86.50 166 GLU A O 1
ATOM 1337 N N . SER A 1 167 ? 7.892 -10.875 10.049 1.00 87.06 167 SER A N 1
ATOM 1338 C CA . SER A 1 167 ? 7.543 -9.481 10.328 1.00 87.06 167 SER A CA 1
ATOM 1339 C C . SER A 1 167 ? 6.031 -9.334 10.506 1.00 87.06 167 SER A C 1
ATOM 1341 O O . SER A 1 167 ? 5.572 -8.740 11.481 1.00 87.06 167 SER A O 1
ATOM 1343 N N . MET A 1 168 ? 5.250 -9.971 9.632 1.00 89.06 168 MET A N 1
ATOM 1344 C CA . MET A 1 168 ? 3.796 -9.956 9.683 1.00 89.06 168 MET A CA 1
ATOM 1345 C C . MET A 1 168 ? 3.255 -10.481 11.019 1.00 89.06 168 MET A C 1
ATOM 1347 O O . MET A 1 168 ? 2.432 -9.808 11.643 1.00 89.06 168 MET A O 1
ATOM 1351 N N . LYS A 1 169 ? 3.749 -11.634 11.502 1.00 90.44 169 LYS A N 1
ATOM 1352 C CA . LYS A 1 169 ? 3.335 -12.206 12.799 1.00 90.44 169 LYS A CA 1
ATOM 1353 C C . LYS A 1 169 ? 3.547 -11.226 13.945 1.00 90.44 169 LYS A C 1
ATOM 1355 O O . LYS A 1 169 ? 2.618 -10.995 14.717 1.00 90.44 169 LYS A O 1
ATOM 1360 N N . PHE A 1 170 ? 4.724 -10.604 14.016 1.00 91.94 170 PHE A N 1
ATOM 1361 C CA . PHE A 1 170 ? 5.038 -9.633 15.063 1.00 91.94 170 PHE A CA 1
ATOM 1362 C C . PHE A 1 170 ? 4.039 -8.461 15.093 1.00 91.94 170 PHE A C 1
ATOM 1364 O O . PHE A 1 170 ? 3.503 -8.119 16.154 1.00 91.94 170 PHE A O 1
ATOM 1371 N N . PHE A 1 171 ? 3.753 -7.851 13.936 1.00 93.50 171 PHE A N 1
ATOM 1372 C CA . PHE A 1 171 ? 2.831 -6.713 13.870 1.00 93.50 171 PHE A CA 1
ATOM 1373 C C . PHE A 1 171 ? 1.386 -7.126 14.172 1.00 93.50 171 PHE A C 1
ATOM 1375 O O . PHE A 1 171 ? 0.686 -6.411 14.893 1.00 93.50 171 PHE A O 1
ATOM 1382 N N . VAL A 1 172 ? 0.946 -8.290 13.685 1.00 93.69 172 VAL A N 1
ATOM 1383 C CA . VAL A 1 172 ? -0.391 -8.834 13.971 1.00 93.69 172 VAL A CA 1
ATOM 1384 C C . VAL A 1 172 ? -0.575 -9.076 15.469 1.00 93.69 172 VAL A C 1
ATOM 1386 O O . VAL A 1 172 ? -1.585 -8.661 16.041 1.00 93.69 172 VAL A O 1
ATOM 1389 N N . GLU A 1 173 ? 0.386 -9.713 16.136 1.00 93.06 173 GLU A N 1
ATOM 1390 C CA . GLU A 1 173 ? 0.335 -9.951 17.584 1.00 93.06 173 GLU A CA 1
ATOM 1391 C C . GLU A 1 173 ? 0.322 -8.640 18.378 1.00 93.06 173 GLU A C 1
ATOM 1393 O O . GLU A 1 173 ? -0.515 -8.458 19.270 1.00 93.06 173 GLU A O 1
ATOM 1398 N N . SER A 1 174 ? 1.180 -7.689 18.000 1.00 93.38 174 SER A N 1
ATOM 1399 C CA . SER A 1 174 ? 1.251 -6.370 18.635 1.00 93.38 174 SER A CA 1
ATOM 1400 C C . SER A 1 174 ? -0.068 -5.604 18.527 1.00 93.38 174 SER A C 1
ATOM 1402 O O . SER A 1 174 ? -0.572 -5.073 19.518 1.00 93.38 174 SER A O 1
ATOM 1404 N N . ILE A 1 175 ? -0.687 -5.579 17.344 1.00 94.25 175 ILE A N 1
ATOM 1405 C CA . ILE A 1 175 ? -1.967 -4.889 17.149 1.00 94.25 175 ILE A CA 1
ATOM 1406 C C . ILE A 1 175 ? -3.099 -5.617 17.875 1.00 94.25 175 ILE A C 1
ATOM 1408 O O . ILE A 1 175 ? -3.968 -4.965 18.456 1.00 94.25 175 ILE A O 1
ATOM 1412 N N . ASN A 1 176 ? -3.085 -6.950 17.918 1.00 93.50 176 ASN A N 1
ATOM 1413 C CA . ASN A 1 176 ? -4.069 -7.708 18.687 1.00 93.50 176 ASN A CA 1
ATOM 1414 C C . ASN A 1 176 ? -3.983 -7.429 20.195 1.00 93.50 176 ASN A C 1
ATOM 1416 O O . ASN A 1 176 ? -5.028 -7.304 20.838 1.00 93.50 176 ASN A O 1
ATOM 1420 N N . SER A 1 177 ? -2.778 -7.252 20.754 1.00 92.94 177 SER A N 1
ATOM 1421 C CA . SER A 1 177 ? -2.584 -6.786 22.141 1.00 92.94 177 SER A CA 1
ATOM 1422 C C . SER A 1 177 ? -3.276 -5.438 22.381 1.00 92.94 177 SER A C 1
ATOM 1424 O O . SER A 1 177 ? -3.962 -5.259 23.393 1.00 92.94 177 SER A O 1
ATOM 1426 N N . ILE A 1 178 ? -3.163 -4.501 21.432 1.00 92.50 178 ILE A N 1
ATOM 1427 C CA . ILE A 1 178 ? -3.843 -3.198 21.497 1.00 92.50 178 ILE A CA 1
ATOM 1428 C C . ILE A 1 178 ? -5.358 -3.382 21.387 1.00 92.50 178 ILE A C 1
ATOM 1430 O O . ILE A 1 178 ? -6.107 -2.837 22.198 1.00 92.50 178 ILE A O 1
ATOM 1434 N N . LYS A 1 179 ? -5.826 -4.167 20.412 1.00 91.06 179 LYS A N 1
ATOM 1435 C CA . LYS A 1 179 ? -7.249 -4.395 20.135 1.00 91.06 179 LYS A CA 1
ATOM 1436 C C . LYS A 1 179 ? -7.970 -5.053 21.309 1.00 91.06 179 LYS A C 1
ATOM 1438 O O . LYS A 1 179 ? -9.064 -4.614 21.650 1.00 91.06 179 LYS A O 1
ATOM 1443 N N . ALA A 1 180 ? -7.330 -5.998 22.000 1.00 88.38 180 ALA A N 1
ATOM 1444 C CA . ALA A 1 180 ? -7.858 -6.620 23.217 1.00 88.38 180 ALA A CA 1
ATOM 1445 C C . ALA A 1 180 ? -8.107 -5.613 24.359 1.00 88.38 180 ALA A C 1
ATOM 1447 O O . ALA A 1 180 ? -8.963 -5.840 25.213 1.00 88.38 180 ALA A O 1
ATOM 1448 N N . LYS A 1 181 ? -7.374 -4.492 24.367 1.00 82.81 181 LYS A N 1
ATOM 1449 C CA . LYS A 1 181 ? -7.480 -3.406 25.356 1.00 82.81 181 LYS A CA 1
ATOM 1450 C C . LYS A 1 181 ? -8.311 -2.214 24.849 1.00 82.81 181 LYS A C 1
ATOM 1452 O O . LYS A 1 181 ? -8.539 -1.269 25.606 1.00 82.81 181 LYS A O 1
ATOM 1457 N N . SER A 1 182 ? -8.713 -2.212 23.575 1.00 73.12 182 SER A N 1
ATOM 1458 C CA . SER A 1 182 ? -9.269 -1.049 22.873 1.00 73.12 182 SER A CA 1
ATOM 1459 C C . SER A 1 182 ? -10.796 -1.096 22.727 1.00 73.12 182 SER A C 1
ATOM 1461 O O . SER A 1 182 ? -11.477 -2.046 23.110 1.00 73.12 182 SER A O 1
ATOM 1463 N N . ARG A 1 183 ? -11.347 -0.001 22.196 1.00 64.56 183 ARG A N 1
ATOM 1464 C CA . ARG A 1 183 ? -12.776 0.218 21.951 1.00 64.56 183 ARG A CA 1
ATOM 1465 C C . ARG A 1 183 ? -13.303 -0.692 20.839 1.00 64.56 183 ARG A C 1
ATOM 1467 O O . ARG A 1 183 ? -12.569 -1.096 19.942 1.00 64.56 183 ARG A O 1
ATOM 1474 N N . ARG A 1 184 ? -14.621 -0.920 20.863 1.00 72.31 184 ARG A N 1
ATOM 1475 C CA . ARG A 1 184 ? -15.381 -1.451 19.720 1.00 72.31 184 ARG A CA 1
ATOM 1476 C C . ARG A 1 184 ? -15.080 -0.565 18.493 1.00 72.31 184 ARG A C 1
ATOM 1478 O O . ARG A 1 184 ? -15.088 0.655 18.653 1.00 72.31 184 ARG A O 1
ATOM 1485 N N . ASN A 1 185 ? -14.802 -1.170 17.330 1.00 90.12 185 ASN A N 1
ATOM 1486 C CA . ASN A 1 185 ? -14.524 -0.544 16.014 1.00 90.12 185 ASN A CA 1
ATOM 1487 C C . ASN A 1 185 ? -13.046 -0.337 15.610 1.00 90.12 185 ASN A C 1
ATOM 1489 O O . ASN A 1 185 ? -12.778 0.446 14.697 1.00 90.12 185 ASN A O 1
ATOM 1493 N N . LEU A 1 186 ? -12.097 -1.015 16.265 1.00 94.31 186 LEU A N 1
ATOM 1494 C CA . LEU A 1 186 ? -10.731 -1.164 15.750 1.00 94.31 186 LEU A CA 1
ATOM 1495 C C . LEU A 1 186 ? -10.617 -2.485 14.986 1.00 94.31 186 LEU A C 1
ATOM 1497 O O . LEU A 1 186 ? -10.876 -3.539 15.571 1.00 94.31 186 LEU A O 1
ATOM 1501 N N . TYR A 1 187 ? -10.185 -2.424 13.731 1.00 95.81 187 TYR A N 1
ATOM 1502 C CA . TYR A 1 187 ? -9.999 -3.586 12.869 1.00 95.81 187 TYR A CA 1
ATOM 1503 C C . TYR A 1 187 ? -8.556 -3.700 12.374 1.00 95.81 187 TYR A C 1
ATOM 1505 O O . TYR A 1 187 ? -7.827 -2.710 12.305 1.00 95.81 187 TYR A O 1
ATOM 1513 N N . LEU A 1 188 ? -8.159 -4.918 12.031 1.00 96.56 188 LEU A N 1
ATOM 1514 C CA . LEU A 1 188 ? -6.846 -5.288 11.533 1.00 96.56 188 LEU A CA 1
ATOM 1515 C C . LEU A 1 188 ? -7.001 -6.036 10.209 1.00 96.56 188 LEU A C 1
ATOM 1517 O O . LEU A 1 188 ? -7.596 -7.112 10.182 1.00 96.56 188 LEU A O 1
ATOM 1521 N N . ALA A 1 189 ? -6.419 -5.487 9.148 1.00 96.88 189 ALA A N 1
ATOM 1522 C CA . ALA A 1 189 ? -6.265 -6.159 7.867 1.00 96.88 189 ALA A CA 1
ATOM 1523 C C . ALA A 1 189 ? -4.784 -6.390 7.557 1.00 96.88 189 ALA A C 1
ATOM 1525 O O . ALA A 1 189 ? -3.912 -5.618 7.966 1.00 96.88 189 ALA A O 1
ATOM 1526 N N . VAL A 1 190 ? -4.504 -7.454 6.818 1.00 95.00 190 VAL A N 1
ATOM 1527 C CA . VAL A 1 190 ? -3.156 -7.833 6.403 1.00 95.00 190 VAL A CA 1
ATOM 1528 C C . VAL A 1 190 ? -3.151 -8.074 4.900 1.00 95.00 190 VAL A C 1
ATOM 1530 O O . VAL A 1 190 ? -4.052 -8.732 4.387 1.00 95.00 190 VAL A O 1
ATOM 1533 N N . CYS A 1 191 ? -2.143 -7.537 4.214 1.00 94.56 191 CYS A N 1
ATOM 1534 C CA . CYS A 1 191 ? -1.939 -7.677 2.779 1.00 94.56 191 CYS A CA 1
ATOM 1535 C C . CYS A 1 191 ? -0.522 -8.202 2.493 1.00 94.56 191 CYS A C 1
ATOM 1537 O O . CYS A 1 191 ? 0.458 -7.532 2.828 1.00 94.56 191 CYS A O 1
ATOM 1539 N N . GLY A 1 192 ? -0.389 -9.374 1.874 1.00 88.56 192 GLY A N 1
ATOM 1540 C CA . GLY A 1 192 ? 0.920 -9.967 1.571 1.00 88.56 192 GLY A CA 1
ATOM 1541 C C . GLY A 1 192 ? 0.833 -11.371 0.978 1.00 88.56 192 GLY A C 1
ATOM 1542 O O . GLY A 1 192 ? -0.217 -11.992 1.053 1.00 88.56 192 GLY A O 1
ATOM 1543 N N . ASP A 1 193 ? 1.924 -11.880 0.394 1.00 77.56 193 ASP A N 1
ATOM 1544 C CA . ASP A 1 193 ? 1.987 -13.255 -0.140 1.00 77.56 193 ASP A CA 1
ATOM 1545 C C . ASP A 1 193 ? 1.928 -14.261 1.023 1.00 77.56 193 ASP A C 1
ATOM 1547 O O . ASP A 1 193 ? 2.875 -14.374 1.806 1.00 77.56 193 ASP A O 1
ATOM 1551 N N . MET A 1 194 ? 0.802 -14.972 1.154 1.00 68.62 194 MET A N 1
ATOM 1552 C CA . MET A 1 194 ? 0.452 -15.749 2.350 1.00 68.62 194 MET A CA 1
ATOM 1553 C C . MET A 1 194 ? 0.605 -17.254 2.164 1.00 68.62 194 MET A C 1
ATOM 1555 O O . MET A 1 194 ? -0.060 -18.045 2.838 1.00 68.62 194 MET A O 1
ATOM 1559 N N . LYS A 1 195 ? 1.542 -17.679 1.309 1.00 58.88 195 LYS A N 1
ATOM 1560 C CA . LYS A 1 195 ? 1.776 -19.090 0.950 1.00 58.88 195 LYS A CA 1
ATOM 1561 C C . LYS A 1 195 ? 1.906 -20.090 2.115 1.00 58.88 195 LYS A C 1
ATOM 1563 O O . LYS A 1 195 ? 1.933 -21.288 1.825 1.00 58.88 195 LYS A O 1
ATOM 1568 N N . LYS A 1 196 ? 2.006 -19.684 3.397 1.00 53.03 196 LYS A N 1
ATOM 1569 C CA . LYS A 1 196 ? 2.229 -20.609 4.530 1.00 53.03 196 LYS A CA 1
ATOM 1570 C C . LYS A 1 196 ? 1.546 -20.355 5.892 1.00 53.03 196 LYS A C 1
ATOM 1572 O O . LYS A 1 196 ? 1.771 -21.186 6.769 1.00 53.03 196 LYS A O 1
ATOM 1577 N N . ASN A 1 197 ? 0.716 -19.332 6.139 1.00 54.19 197 ASN A N 1
ATOM 1578 C CA . ASN A 1 197 ? 0.275 -19.036 7.526 1.00 54.19 197 ASN A CA 1
ATOM 1579 C C . ASN A 1 197 ? -1.242 -19.013 7.771 1.00 54.19 197 ASN A C 1
ATOM 1581 O O . ASN A 1 197 ? -1.899 -17.991 7.608 1.00 54.19 197 ASN A O 1
ATOM 1585 N N . SER A 1 198 ? -1.773 -20.122 8.299 1.00 55.56 198 SER A N 1
ATOM 1586 C CA . SER A 1 198 ? -3.183 -20.289 8.689 1.00 55.56 198 SER A CA 1
ATOM 1587 C C . SER A 1 198 ? -3.525 -19.893 10.138 1.00 55.56 198 SER A C 1
ATOM 1589 O O . SER A 1 198 ? -4.669 -20.056 10.547 1.00 55.56 198 SER A O 1
ATOM 1591 N N . GLU A 1 199 ? -2.569 -19.418 10.946 1.00 71.88 199 GLU A N 1
ATOM 1592 C CA . GLU A 1 199 ? -2.781 -19.173 12.392 1.00 71.88 199 GLU A CA 1
ATOM 1593 C C . GLU A 1 199 ? -2.856 -17.690 12.799 1.00 71.88 199 GLU A C 1
ATOM 1595 O O . GLU A 1 199 ? -3.087 -17.377 13.970 1.00 71.88 199 GLU A O 1
ATOM 1600 N N . MET A 1 200 ? -2.679 -16.753 11.861 1.00 81.75 200 MET A N 1
ATOM 1601 C CA . MET A 1 200 ? -2.729 -15.324 12.181 1.00 81.75 200 MET A CA 1
ATOM 1602 C C . MET A 1 200 ? -4.162 -14.864 12.462 1.00 81.75 200 MET A C 1
ATOM 1604 O O . MET A 1 200 ? -5.089 -15.158 11.712 1.00 81.75 200 MET A O 1
ATOM 1608 N N . LYS A 1 201 ? -4.347 -14.103 13.546 1.00 88.06 201 LYS A N 1
ATOM 1609 C CA . LYS A 1 201 ? -5.650 -13.548 13.937 1.00 88.06 201 LYS A CA 1
ATOM 1610 C C . LYS A 1 201 ? -5.786 -12.115 13.428 1.00 88.06 201 LYS A C 1
ATOM 1612 O O . LYS A 1 201 ? -5.467 -11.179 14.150 1.00 88.06 201 LYS A O 1
ATOM 1617 N N . ALA A 1 202 ? -6.255 -11.939 12.202 1.00 91.50 202 ALA A N 1
ATOM 1618 C CA . ALA A 1 202 ? -6.658 -10.638 11.667 1.00 91.50 202 ALA A CA 1
ATOM 1619 C C . ALA A 1 202 ? -8.142 -10.671 11.277 1.00 91.50 202 ALA A C 1
ATOM 1621 O O . ALA A 1 202 ? -8.717 -11.749 11.133 1.00 91.50 202 ALA A O 1
ATOM 1622 N N . ASP A 1 203 ? -8.773 -9.503 11.143 1.00 95.00 203 ASP A N 1
ATOM 1623 C CA . ASP A 1 203 ? -10.154 -9.421 10.645 1.00 9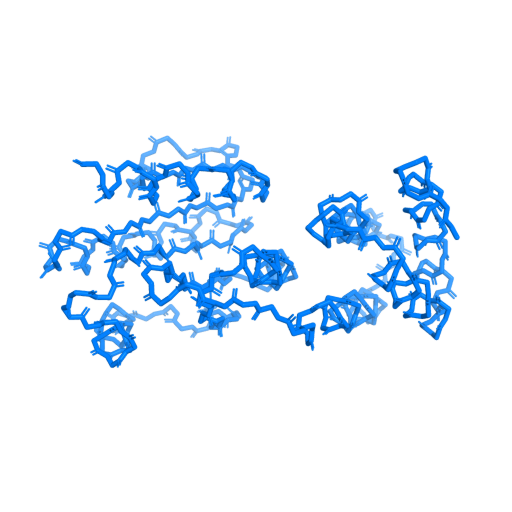5.00 203 ASP A CA 1
ATOM 1624 C C . ASP A 1 203 ? -10.222 -9.663 9.129 1.00 95.00 203 ASP A C 1
ATOM 1626 O O . ASP A 1 203 ? -11.250 -10.119 8.633 1.00 95.00 203 ASP A O 1
ATOM 1630 N N . LEU A 1 204 ? -9.125 -9.385 8.415 1.00 94.88 204 LEU A N 1
ATOM 1631 C CA . LEU A 1 204 ? -8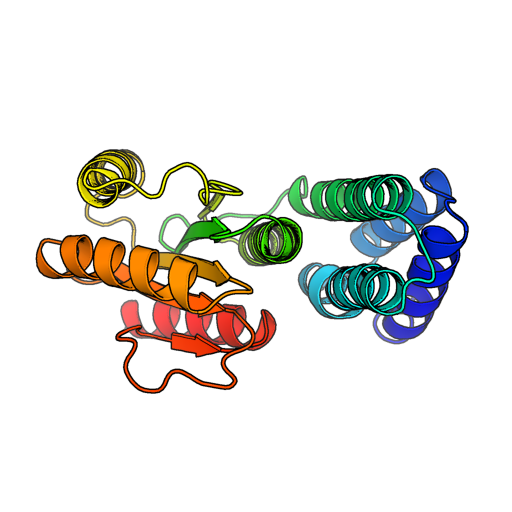.927 -9.692 7.001 1.00 94.88 204 LEU A CA 1
ATOM 1632 C C . LEU A 1 204 ? -7.466 -10.083 6.739 1.00 94.88 204 LEU A C 1
ATOM 1634 O O . LEU A 1 204 ? -6.549 -9.456 7.275 1.00 94.88 204 LEU A O 1
ATOM 1638 N N . ILE A 1 205 ? -7.258 -11.081 5.883 1.00 93.31 205 ILE A N 1
ATOM 1639 C CA . ILE A 1 205 ? -5.953 -11.456 5.332 1.00 93.31 205 ILE A CA 1
ATOM 1640 C C . ILE A 1 205 ? -6.146 -11.668 3.834 1.00 93.31 205 ILE A C 1
ATOM 1642 O O . ILE A 1 205 ? -6.902 -12.555 3.456 1.00 93.31 205 ILE A O 1
ATOM 1646 N N . GLU A 1 206 ? -5.472 -10.873 3.010 1.00 93.56 206 GLU A N 1
ATOM 1647 C CA . GLU A 1 206 ? -5.550 -10.944 1.546 1.00 93.56 206 GLU A CA 1
ATOM 1648 C C . GLU A 1 206 ? -4.166 -10.760 0.913 1.00 93.56 206 GLU A C 1
ATOM 1650 O O . GLU A 1 206 ? -3.207 -10.362 1.575 1.00 93.56 206 GLU A O 1
ATOM 1655 N N . GLU A 1 207 ? -4.047 -11.043 -0.383 1.00 91.19 207 GLU A N 1
ATOM 1656 C CA . GLU A 1 207 ? -2.796 -10.841 -1.131 1.00 91.19 207 GLU A CA 1
ATOM 1657 C C . GLU A 1 207 ? -2.822 -9.569 -1.990 1.00 91.19 207 GLU A C 1
ATOM 1659 O O . GLU A 1 207 ? -1.771 -9.060 -2.388 1.00 91.19 207 GLU A O 1
ATOM 1664 N N . ASP A 1 208 ? -4.012 -9.032 -2.264 1.00 90.75 208 ASP A N 1
ATOM 1665 C CA . ASP A 1 208 ? -4.213 -7.908 -3.166 1.00 90.75 208 ASP A CA 1
ATOM 1666 C C . ASP A 1 208 ? -4.869 -6.696 -2.481 1.00 90.75 208 ASP A C 1
ATOM 1668 O O . ASP A 1 208 ? -5.687 -6.801 -1.565 1.00 90.75 208 ASP A O 1
ATOM 1672 N N . ILE A 1 209 ? -4.494 -5.504 -2.953 1.00 94.88 209 ILE A N 1
ATOM 1673 C CA . ILE A 1 209 ? -4.968 -4.227 -2.404 1.00 94.88 209 ILE A CA 1
ATOM 1674 C C . ILE A 1 209 ? -6.469 -4.019 -2.660 1.00 94.88 209 ILE A C 1
ATOM 1676 O O . ILE A 1 209 ? -7.130 -3.361 -1.858 1.00 94.88 209 ILE A O 1
ATOM 1680 N N . GLU A 1 210 ? -7.016 -4.539 -3.760 1.00 95.19 210 GLU A N 1
ATOM 1681 C CA . GLU A 1 210 ? -8.413 -4.302 -4.140 1.00 95.19 210 GLU A CA 1
ATOM 1682 C C . GLU A 1 210 ? -9.372 -4.973 -3.151 1.00 95.19 210 GLU A C 1
ATOM 1684 O O . GLU A 1 210 ? -10.294 -4.322 -2.652 1.00 95.19 210 GLU A O 1
ATOM 1689 N N . SER A 1 211 ? -9.078 -6.213 -2.758 1.00 96.25 211 SER A N 1
ATOM 1690 C CA . SER A 1 211 ? -9.802 -6.945 -1.718 1.00 96.25 211 SER A CA 1
ATOM 1691 C C . SER A 1 211 ? -9.766 -6.209 -0.374 1.00 96.25 211 SER A C 1
ATOM 1693 O O . SER A 1 211 ? -10.797 -6.070 0.291 1.00 96.25 211 SER A O 1
ATOM 1695 N N . VAL A 1 212 ? -8.613 -5.639 0.004 1.00 97.62 212 VAL A N 1
ATOM 1696 C CA . VAL A 1 212 ? -8.475 -4.829 1.230 1.00 97.62 212 VAL A CA 1
ATOM 1697 C C . VAL A 1 212 ? -9.331 -3.561 1.178 1.00 97.62 212 VAL A C 1
ATOM 1699 O O . VAL A 1 212 ? -10.003 -3.233 2.163 1.00 97.62 212 VAL A O 1
ATOM 1702 N N . LEU A 1 213 ? -9.335 -2.845 0.050 1.00 97.75 213 LEU A N 1
ATOM 1703 C CA . LEU A 1 213 ? -10.144 -1.635 -0.140 1.00 97.75 213 LEU A CA 1
ATOM 1704 C C . LEU A 1 213 ? -11.643 -1.958 -0.066 1.00 97.75 213 LEU A C 1
ATOM 1706 O O . LEU A 1 213 ? -12.381 -1.324 0.695 1.00 97.75 213 LEU A O 1
ATOM 1710 N N . GLN A 1 214 ? -12.084 -2.987 -0.793 1.00 97.19 214 GLN A N 1
ATOM 1711 C CA . GLN A 1 214 ? -13.483 -3.410 -0.832 1.00 97.19 214 GLN A CA 1
ATOM 1712 C C . GLN A 1 214 ? -13.985 -3.850 0.549 1.00 97.19 214 GLN A C 1
ATOM 1714 O O . GLN A 1 214 ? -15.061 -3.432 0.997 1.00 97.19 214 GLN A O 1
ATOM 1719 N N . TRP A 1 215 ? -13.205 -4.673 1.249 1.00 98.06 215 TRP A N 1
ATOM 1720 C CA . TRP A 1 215 ? -13.553 -5.126 2.591 1.00 98.06 215 TRP A CA 1
ATOM 1721 C C . TRP A 1 215 ? -13.609 -3.965 3.586 1.00 98.06 215 TRP A C 1
ATOM 1723 O O . TRP A 1 215 ? -14.523 -3.901 4.412 1.00 98.06 215 TRP A O 1
ATOM 1733 N N . SER A 1 216 ? -12.680 -3.014 3.488 1.00 98.06 216 SER A N 1
ATOM 1734 C CA . SER A 1 216 ? -12.648 -1.844 4.369 1.00 98.06 216 SER A CA 1
ATOM 1735 C C . SER A 1 216 ? -13.907 -0.992 4.217 1.00 98.06 216 SER A C 1
ATOM 1737 O O . SER A 1 216 ? -14.519 -0.599 5.213 1.00 98.06 216 SER A O 1
ATOM 1739 N N . GLN A 1 217 ? -14.345 -0.766 2.975 1.00 97.44 217 GLN A N 1
ATOM 1740 C CA . GLN A 1 217 ? -15.585 -0.048 2.686 1.00 97.44 217 GLN A CA 1
ATOM 1741 C C . GLN A 1 217 ? -16.817 -0.799 3.215 1.00 97.44 217 GLN A C 1
ATOM 1743 O O . GLN A 1 217 ? -17.645 -0.206 3.907 1.00 97.44 217 GLN A O 1
ATOM 1748 N N . THR A 1 218 ? -16.884 -2.115 3.001 1.00 97.25 218 THR A N 1
ATOM 1749 C CA . THR A 1 218 ? -17.974 -2.970 3.510 1.00 97.25 218 THR A CA 1
ATOM 1750 C C . THR A 1 218 ? -18.035 -2.974 5.044 1.00 97.25 218 THR A C 1
ATOM 1752 O O . THR A 1 218 ? -19.112 -2.919 5.645 1.00 97.25 218 THR A O 1
ATOM 1755 N N . THR A 1 219 ? -16.873 -2.997 5.700 1.00 96.69 219 THR A N 1
ATOM 1756 C CA . THR A 1 219 ? -16.746 -2.954 7.165 1.00 96.69 219 THR A CA 1
ATOM 1757 C C . THR A 1 219 ? -17.250 -1.628 7.726 1.00 96.69 219 THR A C 1
ATOM 1759 O O . THR A 1 219 ? -17.963 -1.605 8.731 1.00 96.69 219 THR A O 1
ATOM 1762 N N . PHE A 1 220 ? -16.932 -0.515 7.061 1.00 96.06 220 PHE A N 1
ATOM 1763 C CA . PHE A 1 220 ? -17.472 0.790 7.423 1.00 96.06 220 PHE A CA 1
ATOM 1764 C C . PHE A 1 220 ? -18.994 0.844 7.278 1.00 96.06 220 PHE A C 1
ATOM 1766 O O . PHE A 1 220 ? -19.675 1.225 8.231 1.00 96.06 220 PHE A O 1
ATOM 1773 N N . GLU A 1 221 ? -19.530 0.417 6.136 1.00 95.12 221 GLU A N 1
ATOM 1774 C CA . GLU A 1 221 ? -20.975 0.395 5.874 1.00 95.12 221 GLU A CA 1
ATOM 1775 C C . GLU A 1 221 ? -21.734 -0.474 6.881 1.00 95.12 221 GLU A C 1
ATOM 1777 O O . GLU A 1 221 ? -22.807 -0.103 7.345 1.00 95.12 221 GLU A O 1
ATOM 1782 N N . SER A 1 222 ? -21.140 -1.587 7.306 1.00 92.94 222 SER A N 1
ATOM 1783 C CA . SER A 1 222 ? -21.727 -2.454 8.332 1.00 92.94 222 SER A CA 1
ATOM 1784 C C . SER A 1 222 ? -21.702 -1.833 9.734 1.00 92.94 222 SER A C 1
ATOM 1786 O O . SER A 1 222 ? -22.503 -2.205 10.582 1.00 92.94 222 SER A O 1
ATOM 1788 N N . SER A 1 223 ? -20.791 -0.891 10.001 1.00 88.62 223 SER A N 1
ATOM 1789 C CA . SER A 1 223 ? -20.643 -0.246 11.316 1.00 88.62 223 SER A CA 1
ATOM 1790 C C . SER A 1 223 ? -21.605 0.922 11.567 1.00 88.62 223 SER A C 1
ATOM 1792 O O . SER A 1 223 ? -21.707 1.400 12.699 1.00 88.62 223 SER A O 1
ATOM 1794 N N . ILE A 1 224 ? -22.257 1.414 10.509 1.00 83.81 224 ILE A N 1
ATOM 1795 C CA . ILE A 1 224 ? -23.216 2.527 10.556 1.00 83.81 224 ILE A CA 1
ATOM 1796 C C . ILE A 1 224 ? -24.680 2.060 10.585 1.00 83.81 224 ILE A C 1
ATOM 1798 O O . ILE A 1 224 ? -25.555 2.897 10.817 1.00 83.81 224 ILE A O 1
ATOM 1802 N N . LEU A 1 225 ? -24.927 0.766 10.344 1.00 65.06 225 LEU A N 1
ATOM 1803 C CA . LEU A 1 225 ? -26.229 0.097 10.453 1.00 65.06 225 LEU A CA 1
ATOM 1804 C C . LEU A 1 225 ? -26.559 -0.235 11.916 1.00 65.06 225 LEU A C 1
ATOM 1806 O O . LEU A 1 225 ? -27.742 -0.064 12.286 1.00 65.06 225 LEU A O 1
#

Foldseek 3Di:
DDPPVCLVVLQVVLLVCLVVLVLVSNQVSLLVVLVNDPQLLSCLQRHLVVQLVVLVVCVVVVVDDPVSSVSSLVSSLVSLVSLQPDDDAAQQQAEEEFEELDPSQQSVSSSLQSNCVNVRHHYHYPGYCVVVLDPCSLVVVLVVCPVSPDPPSHAYEYEYEYADPVSVQSVLVSVVVSVVVDDPHYFYEYEYDPPDDPDRDGPYYYPGSVVVVVVSVVSRVVRVD

Radius of gyration: 17.74 Å; chains: 1; bounding box: 47×38×49 Å

pLDDT: mean 91.89, std 9.46, range [53.03, 98.81]

Sequence (225 aa):
FHFPEDFFKVKTKYLEYLIARKEKLAYNLIRNSFHSTAQPVKIITEIIVPAIQSAHGIFDDGKIGKSELNFLEKIISNSIQIINLGNFEVDMKKNVIMISSDYRSTLFSEAASASFHADGWQVYSLGDMSSSIDVLFDLDLQKFLTKVWKSRMGIMIIVIFSSTDESMKFFVESINSIKAKSRRNLYLAVCGDMKKNSEMKADLIEEDIESVLQWSQTTFESSIL

Secondary structure (DSSP, 8-state):
--TTTHHHHHHHHHHHHHHTT-HHHHHHHHHHHHHH-S-HHHHIIIIIHHHHHHHHHHHHTTSS-HHHHHHHHHHHHHHHHHHHTS----EEEEEEEEEESSGGGHHHHHHHHHHHHHTTEEEEEEEE-GGG-STTHHHHHHHHHHHH--TTS-EEEEEEEES-HHHHHHHHHHHHHHHHHS-TTEEEEEEE--TT-S----SEEESSHHHHHHHHHHHHHHH--

Organism: NCBI:txid408172